Protein AF-A0A1Q8BKJ7-F1 (afdb_monomer_lite)

Foldseek 3Di:
DDWDAFPVGQTKDKDWDWAKDWAWDQDPNDIDTPDMDIATEIETAPVSDDPVVVVVVQVLCVVVRYHYQHFDADPVDDDSPRVVRVVRRVVSSVLVNLVNNLCSLLVVAQDQEEDEADCVSSPPSYDQQRHNYKYKAQDDPDDDDDPVQVVCQLPDDALDKGPWDWDDDDHFIKTKIKHALDPPPPDDSNWLIMMMIGGPNNCCNVVVVDCVVVSVVSVVQSVQQQPPPVPPNSSRDGVSVVVRVVVSVVVDDDPVVSVVVVCVSVVD

Structure (mmCIF, N/CA/C/O backbone):
data_AF-A0A1Q8BKJ7-F1
#
_entry.id   AF-A0A1Q8BKJ7-F1
#
loop_
_atom_site.group_PDB
_atom_site.id
_atom_site.type_symbol
_atom_site.label_atom_id
_atom_site.label_alt_id
_atom_site.label_comp_id
_atom_site.label_asym_id
_atom_site.label_entity_id
_atom_site.label_seq_id
_atom_site.pdbx_PDB_ins_code
_atom_site.Cartn_x
_atom_site.Cartn_y
_atom_site.Cartn_z
_atom_site.occupancy
_atom_site.B_iso_or_equiv
_atom_site.auth_seq_id
_atom_site.auth_comp_id
_atom_site.auth_asym_id
_atom_site.auth_atom_id
_atom_site.pdbx_PDB_model_num
ATOM 1 N N . MET A 1 1 ? 20.715 -4.558 -9.143 1.00 69.19 1 MET A N 1
ATOM 2 C CA . MET A 1 1 ? 20.641 -3.381 -10.038 1.00 69.19 1 MET A CA 1
ATOM 3 C C . MET A 1 1 ? 21.737 -3.555 -11.063 1.00 69.19 1 MET A C 1
ATOM 5 O O . MET A 1 1 ? 22.851 -3.824 -10.639 1.00 69.19 1 MET A O 1
ATOM 9 N N . ALA A 1 2 ? 21.413 -3.430 -12.344 1.00 81.94 2 ALA A N 1
ATOM 10 C CA . ALA A 1 2 ? 22.376 -3.403 -13.443 1.00 81.94 2 ALA A CA 1
ATOM 11 C C . ALA A 1 2 ? 22.338 -2.015 -14.108 1.00 81.94 2 ALA A C 1
ATOM 13 O O . ALA A 1 2 ? 21.538 -1.160 -13.707 1.00 81.94 2 ALA A O 1
ATOM 14 N N . TRP A 1 3 ? 23.185 -1.774 -15.104 1.00 83.38 3 TRP A N 1
ATOM 15 C CA . TRP A 1 3 ? 23.096 -0.591 -15.956 1.00 83.38 3 TRP A CA 1
ATOM 16 C C . TRP A 1 3 ? 23.430 -0.944 -17.405 1.00 83.38 3 TRP A C 1
ATOM 18 O O . TRP A 1 3 ? 24.200 -1.864 -17.661 1.00 83.38 3 TRP A O 1
ATOM 28 N N . LEU A 1 4 ? 22.833 -0.200 -18.330 1.00 85.00 4 LEU A N 1
ATOM 29 C CA . LEU A 1 4 ? 23.170 -0.185 -19.752 1.00 85.00 4 LEU A CA 1
ATOM 30 C C . LEU A 1 4 ? 23.893 1.122 -20.076 1.00 85.00 4 LEU A C 1
ATOM 32 O O . LEU A 1 4 ? 23.827 2.066 -19.290 1.00 85.00 4 LEU A O 1
ATOM 36 N N . GLN A 1 5 ? 24.579 1.191 -21.211 1.00 85.62 5 GLN A N 1
ATOM 37 C CA . GLN A 1 5 ? 25.182 2.431 -21.698 1.00 85.62 5 GLN A CA 1
ATOM 38 C C . GLN A 1 5 ? 24.460 2.901 -22.957 1.00 85.62 5 GLN A C 1
ATOM 40 O O . GLN A 1 5 ? 24.120 2.086 -23.812 1.00 85.62 5 GLN A O 1
ATOM 45 N N . THR A 1 6 ? 24.218 4.206 -23.058 1.00 84.00 6 THR A N 1
ATOM 46 C CA . THR A 1 6 ? 23.789 4.823 -24.319 1.00 84.00 6 THR A CA 1
ATOM 47 C C . THR A 1 6 ? 24.959 4.897 -25.302 1.00 84.00 6 THR A C 1
ATOM 49 O O . THR A 1 6 ? 26.115 4.699 -24.918 1.00 84.00 6 THR A O 1
ATOM 52 N N . VAL A 1 7 ? 24.682 5.237 -26.565 1.00 82.69 7 VAL A N 1
ATOM 53 C CA . VAL A 1 7 ? 25.715 5.441 -27.601 1.00 82.69 7 VAL A CA 1
ATOM 54 C C . VAL A 1 7 ? 26.708 6.541 -27.200 1.00 82.69 7 VAL A C 1
ATOM 56 O O . VAL A 1 7 ? 27.896 6.459 -27.497 1.00 82.69 7 VAL A O 1
ATOM 59 N N . GLU A 1 8 ? 26.241 7.549 -26.467 1.00 83.81 8 GLU A N 1
ATOM 60 C CA . GLU A 1 8 ? 27.041 8.655 -25.934 1.00 83.81 8 GLU A CA 1
ATOM 61 C C . GLU A 1 8 ? 27.796 8.293 -24.640 1.00 83.81 8 GLU A C 1
ATOM 63 O O . GLU A 1 8 ? 28.524 9.124 -24.097 1.00 83.81 8 GLU A O 1
ATOM 68 N N . GLY A 1 9 ? 27.638 7.064 -24.138 1.00 85.12 9 GLY A N 1
ATOM 69 C CA . GLY A 1 9 ? 28.345 6.545 -22.967 1.00 85.12 9 GLY A CA 1
ATOM 70 C C . GLY A 1 9 ? 27.677 6.837 -21.621 1.00 85.12 9 GLY A C 1
ATOM 71 O O . GLY A 1 9 ? 28.287 6.597 -20.576 1.00 85.12 9 GLY A O 1
ATOM 72 N N . PHE A 1 10 ? 26.434 7.330 -21.599 1.00 85.81 10 PHE A N 1
ATOM 73 C CA . PHE A 1 10 ? 25.738 7.594 -20.339 1.00 85.81 10 PHE A CA 1
ATOM 74 C C . PHE A 1 10 ? 25.168 6.308 -19.724 1.00 85.81 10 PHE A C 1
ATOM 76 O O . PHE A 1 10 ? 24.566 5.502 -20.436 1.00 85.81 10 PHE A O 1
ATOM 83 N N . PRO A 1 11 ? 25.304 6.099 -18.401 1.00 88.44 11 PRO A N 1
ATOM 84 C CA . PRO A 1 11 ? 24.759 4.920 -17.744 1.00 88.44 11 PRO A CA 1
ATOM 85 C C . PRO A 1 11 ? 23.249 5.059 -17.508 1.00 88.44 11 PRO A C 1
ATOM 87 O O . PRO A 1 11 ? 22.792 6.005 -16.866 1.00 88.44 11 PRO A O 1
ATOM 90 N N . ILE A 1 12 ? 22.478 4.065 -17.942 1.00 88.56 12 ILE A N 1
ATOM 91 C CA . ILE A 1 12 ? 21.037 3.955 -17.709 1.00 88.56 12 ILE A CA 1
ATOM 92 C C . ILE A 1 12 ? 20.772 2.843 -16.689 1.00 88.56 12 ILE A C 1
ATOM 94 O O . ILE A 1 12 ? 21.124 1.689 -16.941 1.00 88.56 12 ILE A O 1
ATOM 98 N N . PRO A 1 13 ? 20.152 3.139 -15.532 1.00 90.19 13 PRO A N 1
ATOM 99 C CA . PRO A 1 13 ? 19.876 2.125 -14.527 1.00 90.19 13 PRO A CA 1
ATOM 100 C C . PRO A 1 13 ? 18.826 1.128 -15.018 1.00 90.19 13 PRO A C 1
ATOM 102 O O . PRO A 1 13 ? 17.748 1.506 -15.480 1.00 90.19 13 PRO A O 1
ATOM 105 N N . VAL A 1 14 ? 19.119 -0.155 -14.815 1.00 90.56 14 VAL A N 1
ATOM 106 C CA . VAL A 1 14 ? 18.198 -1.262 -15.057 1.00 90.56 14 VAL A CA 1
ATOM 107 C C . VAL A 1 14 ? 17.845 -1.919 -13.731 1.00 90.56 14 VAL A C 1
ATOM 109 O O . VAL A 1 14 ? 18.692 -2.468 -13.008 1.00 90.56 14 VAL A O 1
ATOM 112 N N . ARG A 1 15 ? 16.559 -1.854 -13.389 1.00 91.31 15 ARG A N 1
ATOM 113 C CA . ARG A 1 15 ? 16.023 -2.440 -12.167 1.00 91.31 15 ARG A CA 1
ATOM 114 C C . ARG A 1 15 ? 15.328 -3.756 -12.470 1.00 91.31 15 ARG A C 1
ATOM 116 O O . ARG A 1 15 ? 14.272 -3.777 -13.085 1.00 91.31 15 ARG A O 1
ATOM 123 N N . LEU A 1 16 ? 15.883 -4.832 -11.931 1.00 91.06 16 LEU A N 1
ATOM 124 C CA . LEU A 1 16 ? 15.205 -6.117 -11.836 1.00 91.06 16 LEU A CA 1
ATOM 125 C C . LEU A 1 16 ? 14.369 -6.167 -10.569 1.00 91.06 16 LEU A C 1
ATOM 127 O O . LEU A 1 16 ? 14.830 -5.766 -9.496 1.00 91.06 16 LEU A O 1
ATOM 131 N N . SER A 1 17 ? 13.128 -6.618 -10.679 1.00 90.62 17 SER A N 1
ATOM 132 C CA . SER A 1 17 ? 12.247 -6.784 -9.528 1.00 90.62 17 SER A CA 1
ATOM 133 C C . SER A 1 17 ? 11.264 -7.920 -9.761 1.00 90.62 17 SER A C 1
ATOM 135 O O . SER A 1 17 ? 10.765 -8.103 -10.867 1.00 90.62 17 SER A O 1
ATOM 137 N N . GLU A 1 18 ? 10.950 -8.648 -8.698 1.00 92.69 18 GLU A N 1
ATOM 138 C CA . GLU A 1 18 ? 9.696 -9.382 -8.604 1.00 92.69 18 GLU A CA 1
ATOM 139 C C . GLU A 1 18 ? 8.720 -8.533 -7.807 1.00 92.69 18 GLU A C 1
ATOM 141 O O . GLU A 1 18 ? 9.000 -8.116 -6.684 1.00 92.69 18 GLU A O 1
ATOM 146 N N . ILE A 1 19 ? 7.594 -8.225 -8.432 1.00 94.25 19 ILE A N 1
ATOM 147 C CA . ILE A 1 19 ? 6.501 -7.476 -7.823 1.00 94.25 19 ILE A CA 1
ATOM 148 C C . ILE A 1 19 ? 5.302 -8.401 -7.716 1.00 94.25 19 ILE A C 1
ATOM 150 O O . ILE A 1 19 ? 5.086 -9.252 -8.576 1.00 94.25 19 ILE A O 1
ATOM 154 N N . GLY A 1 20 ? 4.507 -8.250 -6.667 1.00 94.88 20 GLY A N 1
ATOM 155 C CA . GLY A 1 20 ? 3.364 -9.122 -6.478 1.00 94.88 20 GLY A CA 1
ATOM 156 C C . GLY A 1 20 ? 2.308 -8.524 -5.578 1.00 94.88 20 GLY A C 1
ATOM 157 O O . GLY A 1 20 ? 2.544 -7.555 -4.864 1.00 94.88 20 GLY A O 1
ATOM 158 N N . ALA A 1 21 ? 1.134 -9.134 -5.640 1.00 96.62 21 ALA A N 1
ATOM 159 C CA . ALA A 1 21 ? 0.023 -8.856 -4.751 1.00 96.62 21 ALA A CA 1
ATOM 160 C C . ALA A 1 21 ? -0.627 -10.178 -4.352 1.00 96.62 21 ALA A C 1
ATOM 162 O O . ALA A 1 21 ? -0.667 -11.131 -5.133 1.00 96.62 21 ALA A O 1
ATOM 163 N N . VAL A 1 22 ? -1.151 -10.233 -3.133 1.00 96.69 22 VAL A N 1
ATOM 164 C CA . VAL A 1 22 ? -1.843 -11.404 -2.600 1.00 96.69 22 VAL A CA 1
ATOM 165 C C . VAL A 1 22 ? -3.135 -10.959 -1.931 1.00 96.69 22 VAL A C 1
ATOM 167 O O . VAL A 1 22 ? -3.164 -9.970 -1.204 1.00 96.69 22 VAL A O 1
ATOM 170 N N . LEU A 1 23 ? -4.207 -11.699 -2.194 1.00 95.94 23 LEU A N 1
ATOM 171 C CA . LEU A 1 23 ? -5.467 -11.603 -1.478 1.00 95.94 23 LEU A CA 1
ATOM 172 C C . LEU A 1 23 ? -5.579 -12.808 -0.552 1.00 95.94 23 LEU A C 1
ATOM 174 O O . LEU A 1 23 ? -5.504 -13.967 -0.981 1.00 95.94 23 LEU A O 1
ATOM 178 N N . MET A 1 24 ? -5.767 -12.517 0.728 1.00 94.88 24 MET A N 1
ATOM 179 C CA . MET A 1 24 ? -5.956 -13.521 1.758 1.00 94.88 24 MET A CA 1
ATOM 180 C C . MET A 1 24 ? -7.285 -13.308 2.457 1.00 94.88 24 MET A C 1
ATOM 182 O O . MET A 1 24 ? -7.644 -12.181 2.786 1.00 94.88 24 MET A O 1
ATOM 186 N N . CYS A 1 25 ? -7.975 -14.406 2.731 1.00 93.38 25 CYS A N 1
ATOM 187 C CA . CYS A 1 25 ? -9.230 -14.410 3.457 1.00 93.38 25 CYS A CA 1
ATOM 188 C C . CYS A 1 25 ? -9.049 -15.108 4.801 1.00 93.38 25 CYS A C 1
AT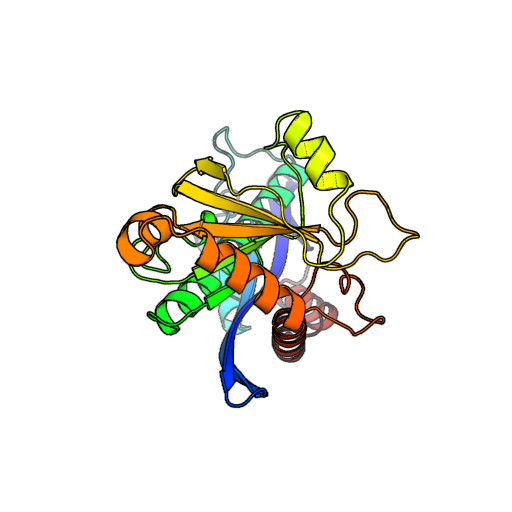OM 190 O O . CYS A 1 25 ? -8.332 -16.106 4.917 1.00 93.38 25 CYS A O 1
ATOM 192 N N . ASN A 1 26 ? -9.685 -14.563 5.836 1.00 88.62 26 ASN A N 1
ATOM 193 C CA . ASN A 1 26 ? -9.742 -15.198 7.141 1.00 88.62 26 ASN A CA 1
ATOM 194 C C . ASN A 1 26 ? -11.049 -15.983 7.273 1.00 88.62 26 ASN A C 1
ATOM 196 O O . ASN A 1 26 ? -12.096 -15.417 7.581 1.00 88.62 26 ASN A O 1
ATOM 200 N N . THR A 1 27 ? -10.980 -17.299 7.086 1.00 85.06 27 THR A N 1
ATOM 201 C CA . THR A 1 27 ? -12.114 -18.205 7.280 1.00 85.06 27 THR A CA 1
ATOM 202 C C . THR A 1 27 ? -11.877 -19.027 8.541 1.00 85.06 27 THR A C 1
ATOM 204 O O . THR A 1 27 ? -10.899 -19.767 8.633 1.00 85.06 27 THR A O 1
ATOM 207 N N . ASN A 1 28 ? -12.764 -18.925 9.536 1.00 81.94 28 ASN A N 1
ATOM 208 C CA . ASN A 1 28 ? -12.674 -19.692 10.789 1.00 81.94 28 ASN A CA 1
ATOM 209 C C . ASN A 1 28 ? -11.319 -19.550 11.514 1.00 81.94 28 ASN A C 1
ATOM 211 O O . ASN A 1 28 ? -10.748 -20.537 11.980 1.00 81.94 28 ASN A O 1
ATOM 215 N N . ARG A 1 29 ? -10.790 -18.318 11.599 1.00 77.38 29 ARG A N 1
ATOM 216 C CA . ARG A 1 29 ? -9.472 -18.001 12.190 1.00 77.38 29 ARG A CA 1
ATOM 217 C C . ARG A 1 29 ? -8.287 -18.641 11.458 1.00 77.38 29 ARG A C 1
ATOM 219 O O . ARG A 1 29 ? -7.192 -18.719 12.013 1.00 77.38 29 ARG A O 1
ATOM 226 N N . ARG A 1 30 ? -8.489 -19.104 10.224 1.00 84.88 30 ARG A N 1
ATOM 227 C CA . ARG A 1 30 ? -7.431 -19.592 9.343 1.00 84.88 30 ARG A CA 1
ATOM 228 C C . ARG A 1 30 ? -7.318 -18.666 8.151 1.00 84.88 30 ARG A C 1
ATOM 230 O O . ARG A 1 30 ? -8.273 -18.455 7.411 1.00 84.88 30 ARG A O 1
ATOM 237 N N . LEU A 1 31 ? -6.114 -18.149 7.968 1.00 90.38 31 LEU A N 1
ATOM 238 C CA . LEU A 1 31 ? -5.768 -17.358 6.807 1.00 90.38 31 LEU A CA 1
ATOM 239 C C . LEU A 1 31 ? -5.512 -18.273 5.612 1.00 90.38 31 LEU A C 1
ATOM 241 O O . LEU A 1 31 ? -4.619 -19.121 5.652 1.00 90.38 31 LEU A O 1
ATOM 245 N N . GLN A 1 32 ? -6.291 -18.086 4.555 1.00 91.94 32 GLN A N 1
ATOM 246 C CA . GLN A 1 32 ? -6.166 -18.821 3.305 1.00 91.94 32 GLN A CA 1
ATOM 247 C C . GLN A 1 32 ? -5.866 -17.849 2.169 1.00 91.94 32 GLN A C 1
ATOM 249 O O . GLN A 1 32 ? -6.434 -16.760 2.096 1.00 91.94 32 GLN A O 1
ATOM 254 N N . ARG A 1 33 ? -4.949 -18.239 1.282 1.00 93.44 33 ARG A N 1
ATOM 255 C CA . ARG A 1 33 ? -4.671 -17.498 0.052 1.00 93.44 33 ARG A CA 1
ATOM 256 C C . ARG A 1 33 ? -5.785 -17.783 -0.945 1.00 93.44 33 ARG A C 1
ATOM 258 O O . ARG A 1 33 ? -5.872 -18.905 -1.435 1.00 93.44 33 ARG A O 1
ATOM 265 N N . GLU A 1 34 ? -6.573 -16.771 -1.278 1.00 94.12 34 GLU A N 1
ATOM 266 C CA . GLU A 1 34 ? -7.592 -16.880 -2.327 1.00 94.12 34 GLU A CA 1
ATOM 267 C C . GLU A 1 34 ? -7.004 -16.582 -3.701 1.00 94.12 34 GLU A C 1
ATOM 269 O O . GLU A 1 34 ? -7.301 -17.256 -4.684 1.00 94.12 34 GLU A O 1
ATOM 274 N N . TRP A 1 35 ? -6.126 -15.583 -3.770 1.00 95.50 35 TRP A N 1
ATOM 275 C CA . TRP A 1 35 ? -5.534 -15.152 -5.024 1.00 95.50 35 TRP A CA 1
ATOM 276 C C . TRP A 1 35 ? -4.145 -14.569 -4.798 1.00 95.50 35 TRP A C 1
ATOM 278 O O . TRP A 1 35 ? -3.849 -14.018 -3.742 1.00 95.50 35 TRP A O 1
ATOM 288 N N . HIS A 1 36 ? -3.281 -14.698 -5.794 1.00 95.81 36 HIS A N 1
ATOM 289 C CA . HIS A 1 36 ? -2.006 -13.997 -5.835 1.00 95.81 36 HIS A CA 1
ATOM 290 C C . HIS A 1 36 ? -1.559 -13.821 -7.279 1.00 95.81 36 HIS A C 1
ATOM 292 O O . HIS A 1 36 ? -1.972 -14.572 -8.165 1.00 95.81 36 HIS A O 1
ATOM 298 N N . ILE A 1 37 ? -0.679 -12.853 -7.481 1.00 95.38 37 ILE A N 1
ATOM 299 C CA . ILE A 1 37 ? 0.064 -12.657 -8.715 1.00 95.38 37 ILE A CA 1
ATOM 300 C C . ILE A 1 37 ? 1.488 -12.244 -8.360 1.00 95.38 37 ILE A C 1
ATOM 302 O O . ILE A 1 37 ? 1.695 -11.460 -7.433 1.00 95.38 37 ILE A O 1
ATOM 306 N N . VAL A 1 38 ? 2.454 -12.776 -9.101 1.00 94.81 38 VAL A N 1
ATOM 307 C CA . VAL A 1 38 ? 3.849 -12.341 -9.068 1.00 94.81 38 VAL A CA 1
ATOM 308 C C . VAL A 1 38 ? 4.292 -12.140 -10.505 1.00 94.81 38 VAL A C 1
ATOM 310 O O . VAL A 1 38 ? 4.091 -13.011 -11.350 1.00 94.81 38 VAL A O 1
ATOM 313 N N . GLU A 1 39 ? 4.880 -10.987 -10.781 1.00 94.06 39 GLU A N 1
ATOM 314 C CA . GLU A 1 39 ? 5.435 -10.641 -12.078 1.00 94.06 39 GLU A CA 1
ATOM 315 C C . GLU A 1 39 ? 6.921 -10.320 -11.930 1.00 94.06 39 GLU A C 1
ATOM 317 O O . GLU A 1 39 ? 7.333 -9.590 -11.024 1.00 94.06 39 GLU A O 1
ATOM 322 N N . ARG A 1 40 ? 7.724 -10.849 -12.854 1.00 92.94 40 ARG A N 1
ATOM 323 C CA . ARG A 1 40 ? 9.136 -10.500 -13.000 1.00 92.94 40 ARG A CA 1
ATOM 324 C C . ARG A 1 40 ? 9.233 -9.348 -13.974 1.00 92.94 40 ARG A C 1
ATOM 326 O O . ARG A 1 40 ? 8.798 -9.461 -15.119 1.00 92.94 40 ARG A O 1
ATOM 333 N N . VAL A 1 41 ? 9.787 -8.238 -13.519 1.00 93.81 41 VAL A N 1
ATOM 334 C CA . VAL A 1 41 ? 9.829 -7.007 -14.295 1.00 93.81 41 VAL A CA 1
ATOM 335 C C . VAL A 1 41 ? 11.242 -6.462 -14.389 1.00 93.81 41 VAL A C 1
ATOM 337 O O . VAL A 1 41 ? 12.018 -6.508 -13.429 1.00 93.81 41 VAL A O 1
ATOM 340 N N . VAL A 1 42 ? 11.555 -5.934 -15.566 1.00 94.00 42 VAL A N 1
ATOM 341 C CA . VAL A 1 42 ? 12.760 -5.150 -15.823 1.00 94.00 42 VAL A CA 1
ATOM 342 C C . VAL A 1 42 ? 12.317 -3.721 -16.078 1.00 94.00 42 VAL A C 1
ATOM 344 O O . VAL A 1 42 ? 11.612 -3.458 -17.045 1.00 94.00 42 VAL A O 1
ATOM 347 N N . THR A 1 43 ? 12.701 -2.800 -15.203 1.00 95.00 43 THR A N 1
ATOM 348 C CA . THR A 1 43 ? 12.322 -1.389 -15.295 1.00 95.00 43 THR A CA 1
ATOM 349 C C . THR A 1 43 ? 13.521 -0.547 -15.697 1.00 95.00 43 THR A C 1
ATOM 351 O O . THR A 1 43 ? 14.552 -0.582 -15.022 1.00 95.00 43 THR A O 1
ATOM 354 N N . MET A 1 44 ? 13.378 0.242 -16.761 1.00 92.50 44 MET A N 1
ATOM 355 C CA . MET A 1 44 ? 14.417 1.157 -17.241 1.00 92.50 44 MET A CA 1
ATOM 356 C C . MET A 1 44 ? 13.822 2.343 -18.004 1.00 92.50 44 MET A C 1
ATOM 358 O O . MET A 1 44 ? 12.670 2.304 -18.443 1.00 92.50 44 MET A O 1
ATOM 362 N N . VAL A 1 45 ? 14.616 3.399 -18.164 1.00 89.94 45 VAL A N 1
ATOM 363 C CA . VAL A 1 45 ? 14.305 4.502 -19.080 1.00 89.94 45 VAL A CA 1
ATOM 364 C C . VAL A 1 45 ? 14.688 4.054 -20.491 1.00 89.94 45 VAL A C 1
ATOM 366 O O . VAL A 1 45 ? 15.841 3.711 -20.726 1.00 89.94 45 VAL A O 1
ATOM 369 N N . VAL A 1 46 ? 13.720 4.013 -21.408 1.00 90.19 46 VAL A N 1
ATOM 370 C CA . VAL A 1 46 ? 13.913 3.460 -22.766 1.00 90.19 46 VAL A CA 1
ATOM 371 C C . VAL A 1 46 ? 14.140 4.526 -23.839 1.00 90.19 46 VAL A C 1
ATOM 373 O O . VAL A 1 46 ? 14.596 4.202 -24.923 1.00 90.19 46 VAL A O 1
ATOM 376 N N . GLU A 1 47 ? 13.845 5.794 -23.542 1.00 88.12 47 GLU A N 1
ATOM 377 C CA . GLU A 1 47 ? 13.921 6.908 -24.503 1.00 88.12 47 GLU A CA 1
ATOM 378 C C . GLU A 1 47 ? 15.304 7.109 -25.159 1.00 88.12 47 GLU A C 1
ATOM 380 O O . GLU A 1 47 ? 15.326 7.465 -26.333 1.00 88.12 47 GLU A O 1
ATOM 385 N N . PRO A 1 48 ? 16.444 6.861 -24.480 1.00 87.38 48 PRO A N 1
ATOM 386 C CA . PRO A 1 48 ? 17.761 6.959 -25.114 1.00 87.38 48 PRO A CA 1
ATOM 387 C C . PRO A 1 48 ? 18.085 5.863 -26.141 1.00 87.38 48 PRO A C 1
ATOM 389 O O . PRO A 1 48 ? 19.146 5.927 -26.754 1.00 87.38 48 PRO A O 1
ATOM 392 N N . PHE A 1 49 ? 17.235 4.844 -26.298 1.00 88.31 49 PHE A N 1
ATOM 393 C CA . PHE A 1 49 ? 17.497 3.694 -27.164 1.00 88.31 49 PHE A CA 1
ATOM 394 C C . PHE A 1 49 ? 16.577 3.705 -28.397 1.00 88.31 49 PHE A C 1
ATOM 396 O O . PHE A 1 49 ? 15.411 4.103 -28.285 1.00 88.31 49 PHE A O 1
ATOM 403 N N . PRO A 1 50 ? 17.058 3.249 -29.569 1.00 90.88 50 PRO A N 1
ATOM 404 C CA . PRO A 1 50 ? 16.221 3.039 -30.747 1.00 90.88 50 PRO A CA 1
ATOM 405 C C . PRO A 1 50 ? 15.030 2.117 -30.458 1.00 90.88 50 PRO A C 1
ATOM 407 O O . PRO A 1 50 ? 15.131 1.154 -29.697 1.00 90.88 50 PRO A O 1
ATOM 410 N N . TRP A 1 51 ? 13.878 2.406 -31.069 1.00 90.62 51 TRP A N 1
ATOM 411 C CA . TRP A 1 51 ? 12.641 1.665 -30.798 1.00 90.62 51 TRP A CA 1
ATOM 412 C C . TRP A 1 51 ? 12.749 0.170 -31.134 1.00 90.62 51 TRP A C 1
ATOM 414 O O . TRP A 1 51 ? 12.261 -0.666 -30.379 1.00 90.62 51 TRP A O 1
ATOM 424 N N . ASP A 1 52 ? 13.406 -0.166 -32.239 1.00 93.19 52 ASP A N 1
ATOM 425 C CA . ASP A 1 52 ? 13.648 -1.534 -32.695 1.00 93.19 52 ASP A CA 1
ATOM 426 C C . ASP A 1 52 ? 14.536 -2.331 -31.727 1.00 93.19 52 ASP A C 1
ATOM 428 O O . ASP A 1 52 ? 14.281 -3.515 -31.482 1.00 93.19 52 ASP A O 1
ATOM 432 N N . GLU A 1 53 ? 15.522 -1.679 -31.104 1.00 90.94 53 GLU A N 1
ATOM 433 C CA . GLU A 1 53 ? 16.324 -2.280 -30.034 1.00 90.94 53 GLU A CA 1
ATOM 434 C C . GLU A 1 53 ? 15.485 -2.520 -28.775 1.00 90.94 53 GLU A C 1
ATOM 436 O O . GLU A 1 53 ? 15.545 -3.600 -28.185 1.00 90.94 53 GLU A O 1
ATOM 441 N N . VAL A 1 54 ? 14.655 -1.547 -28.382 1.00 91.81 54 VAL A N 1
ATOM 442 C CA . VAL A 1 54 ? 13.760 -1.669 -27.219 1.00 91.81 54 VAL A CA 1
ATOM 443 C C . VAL A 1 54 ? 12.744 -2.794 -27.420 1.00 91.81 54 VAL A C 1
ATOM 445 O O . VAL A 1 54 ? 12.495 -3.568 -26.493 1.00 91.81 54 VAL A O 1
ATOM 448 N N . GLU A 1 55 ? 12.167 -2.913 -28.615 1.00 93.25 55 GLU A N 1
ATOM 449 C CA . GLU A 1 55 ? 11.216 -3.969 -28.962 1.00 93.25 55 GLU A CA 1
ATOM 450 C C . GLU A 1 55 ? 11.885 -5.349 -28.956 1.00 93.25 55 GLU A C 1
ATOM 452 O O . GLU A 1 55 ? 11.381 -6.280 -28.322 1.00 93.25 55 GLU A O 1
ATOM 457 N N . SER A 1 56 ? 13.063 -5.463 -29.574 1.00 90.88 56 SER A N 1
ATOM 458 C CA . SER A 1 56 ? 13.858 -6.696 -29.571 1.00 90.88 56 SER A CA 1
ATOM 459 C C . SER A 1 56 ? 14.241 -7.114 -28.149 1.00 90.88 56 SER A C 1
ATOM 461 O O . SER A 1 56 ? 14.121 -8.285 -27.782 1.00 90.88 56 SER A O 1
ATOM 463 N N . PHE A 1 57 ? 14.634 -6.150 -27.313 1.00 90.50 57 PHE A N 1
ATOM 464 C CA . PHE A 1 57 ? 14.949 -6.384 -25.909 1.00 90.50 57 PHE A CA 1
ATOM 465 C C . PHE A 1 57 ? 13.718 -6.827 -25.110 1.00 90.50 57 PHE A C 1
ATOM 467 O O . PHE A 1 57 ? 13.792 -7.784 -24.340 1.00 90.50 57 PHE A O 1
ATOM 474 N N . ALA A 1 58 ? 12.563 -6.189 -25.318 1.00 93.31 58 ALA A N 1
ATOM 475 C CA . ALA A 1 58 ? 11.313 -6.583 -24.676 1.00 93.31 58 ALA A CA 1
ATOM 476 C C . ALA A 1 58 ? 10.896 -8.014 -25.057 1.00 93.31 58 ALA A C 1
ATOM 478 O O . ALA A 1 58 ? 10.481 -8.777 -24.182 1.00 93.31 58 ALA A O 1
ATOM 479 N N . ALA A 1 59 ? 11.047 -8.395 -26.329 1.00 92.50 59 ALA A N 1
ATOM 480 C CA . ALA A 1 59 ? 10.757 -9.744 -26.808 1.00 92.50 59 ALA A CA 1
ATOM 481 C C . ALA A 1 59 ? 11.709 -10.790 -26.199 1.00 92.50 59 ALA A C 1
ATOM 483 O O . ALA A 1 59 ? 11.254 -11.841 -25.740 1.00 92.50 59 ALA A O 1
ATOM 484 N N . ALA A 1 60 ? 13.009 -10.484 -26.122 1.00 90.31 60 ALA A N 1
ATOM 485 C CA . ALA A 1 60 ? 14.000 -11.348 -25.478 1.00 90.31 60 ALA A CA 1
ATOM 486 C C . ALA A 1 60 ? 13.700 -11.544 -23.982 1.00 90.31 60 ALA A C 1
ATOM 488 O O . ALA A 1 60 ? 13.714 -12.668 -23.482 1.00 90.31 60 ALA A O 1
ATOM 489 N N . LEU A 1 61 ? 13.346 -10.467 -23.273 1.00 91.50 61 LEU A N 1
ATOM 490 C CA . LEU A 1 61 ? 12.907 -10.536 -21.879 1.00 91.50 61 LEU A CA 1
ATOM 491 C C . LEU A 1 61 ? 11.659 -11.409 -21.712 1.00 91.50 61 LEU A C 1
ATOM 493 O O . LEU A 1 61 ? 11.601 -12.229 -20.794 1.00 91.50 61 LEU A O 1
ATOM 497 N N . GLN A 1 62 ? 10.676 -11.255 -22.601 1.00 91.75 62 GLN A N 1
ATOM 498 C CA . GLN A 1 62 ? 9.427 -12.009 -22.542 1.00 91.75 62 GLN A CA 1
ATOM 499 C C . GLN A 1 62 ? 9.644 -13.513 -22.732 1.00 91.75 62 GLN A C 1
ATOM 501 O O . GLN A 1 62 ? 8.997 -14.299 -22.036 1.00 91.75 62 GLN A O 1
ATOM 506 N N . ALA A 1 63 ? 10.568 -13.914 -23.611 1.00 88.12 63 ALA A N 1
ATOM 507 C CA . ALA A 1 63 ? 10.940 -15.316 -23.800 1.00 88.12 63 ALA A CA 1
ATOM 508 C C . ALA A 1 63 ? 11.475 -15.965 -22.507 1.00 88.12 63 ALA A C 1
ATOM 510 O O . ALA A 1 63 ? 11.198 -17.134 -22.248 1.00 88.12 63 ALA A O 1
ATOM 511 N N . GLU A 1 64 ? 12.140 -15.186 -21.648 1.00 86.06 64 GLU A N 1
ATOM 512 C CA . GLU A 1 64 ? 12.645 -15.623 -20.336 1.00 86.06 64 GLU A CA 1
ATOM 513 C C . GLU A 1 64 ? 11.677 -15.348 -19.168 1.00 86.06 64 GLU A C 1
ATOM 515 O O . GLU A 1 64 ? 12.024 -15.495 -17.990 1.00 86.06 64 GLU A O 1
ATOM 520 N N . GLY A 1 65 ? 10.439 -14.944 -19.464 1.00 88.94 65 GLY A N 1
ATOM 521 C CA . GLY A 1 65 ? 9.407 -14.703 -18.456 1.00 88.94 65 GLY A CA 1
ATOM 522 C C . GLY A 1 65 ? 9.554 -13.386 -17.690 1.00 88.94 65 GLY A C 1
ATOM 523 O O . GLY A 1 65 ? 8.996 -13.259 -16.597 1.00 88.94 65 GLY A O 1
ATOM 524 N N . PHE A 1 66 ? 10.279 -12.412 -18.246 1.00 91.69 66 PHE A N 1
ATOM 525 C CA . PHE A 1 66 ? 10.336 -11.034 -17.763 1.00 91.69 66 PHE A CA 1
ATOM 526 C C . PHE A 1 66 ? 9.447 -10.114 -18.599 1.00 91.69 66 PHE A C 1
ATOM 528 O O . PHE A 1 66 ? 9.304 -10.275 -19.806 1.00 91.69 66 PHE A O 1
ATOM 535 N N . ARG A 1 67 ? 8.893 -9.080 -17.967 1.00 94.81 67 ARG A N 1
ATOM 536 C CA . ARG A 1 67 ? 8.172 -8.007 -18.655 1.00 94.81 67 ARG A CA 1
ATOM 537 C C . ARG A 1 67 ? 8.945 -6.697 -18.560 1.00 94.81 67 ARG A C 1
ATOM 539 O O . ARG A 1 67 ? 9.302 -6.266 -17.463 1.00 94.81 67 ARG A O 1
ATOM 546 N N . LEU A 1 68 ? 9.167 -6.042 -19.697 1.00 94.75 68 LEU A N 1
ATOM 547 C CA . LEU A 1 68 ? 9.749 -4.702 -19.724 1.00 94.75 68 LEU A CA 1
ATOM 548 C C . LEU A 1 68 ? 8.735 -3.676 -19.192 1.00 94.75 68 LEU A C 1
ATOM 550 O O . LEU A 1 68 ? 7.592 -3.603 -19.647 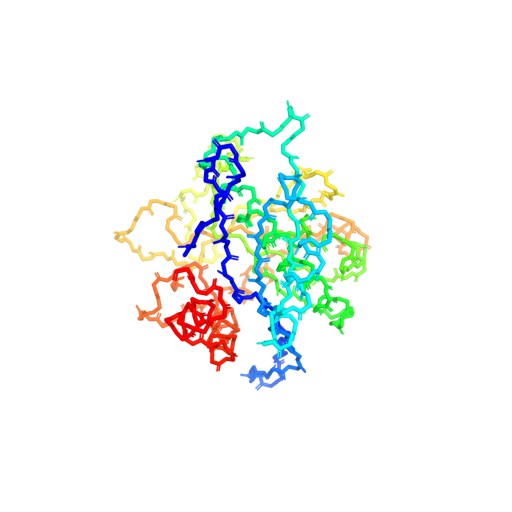1.00 94.75 68 LEU A O 1
ATOM 554 N N . LEU A 1 69 ? 9.166 -2.873 -18.224 1.00 95.25 69 LEU A N 1
ATOM 555 C CA . LEU A 1 69 ? 8.450 -1.723 -17.686 1.00 95.25 69 LEU A CA 1
ATOM 556 C C . LEU A 1 69 ? 9.173 -0.438 -18.099 1.00 95.25 69 LEU A C 1
ATOM 558 O O . LEU A 1 69 ? 10.102 -0.009 -17.409 1.00 95.25 69 LEU A O 1
ATOM 562 N N . PRO A 1 70 ? 8.755 0.214 -19.195 1.00 92.12 70 PRO A N 1
ATOM 563 C CA . PRO A 1 70 ? 9.336 1.490 -19.568 1.00 92.12 70 PRO A CA 1
ATOM 564 C C . PRO A 1 70 ? 8.988 2.556 -18.520 1.00 92.12 70 PRO A C 1
ATOM 566 O O . PRO A 1 70 ? 7.840 2.687 -18.073 1.00 92.12 70 PRO A O 1
ATOM 569 N N . CYS A 1 71 ? 10.004 3.311 -18.115 1.00 86.31 71 CYS A N 1
ATOM 570 C CA . CYS A 1 71 ? 9.877 4.498 -17.284 1.00 86.31 71 CYS A CA 1
ATOM 571 C C . CYS A 1 71 ? 9.806 5.737 -18.187 1.00 86.31 71 CYS A C 1
ATOM 573 O O . CYS A 1 71 ? 10.621 5.886 -19.098 1.00 86.31 71 CYS A O 1
ATOM 575 N N . GLN A 1 72 ? 8.829 6.614 -17.945 1.00 69.50 72 GLN A N 1
ATOM 576 C CA . GLN A 1 72 ? 8.778 7.920 -18.603 1.00 69.50 72 GLN A CA 1
ATOM 577 C C . GLN A 1 72 ? 9.856 8.834 -18.010 1.00 69.50 72 GLN A C 1
ATOM 579 O O . GLN A 1 72 ? 10.125 8.768 -16.808 1.00 69.50 72 GLN A O 1
ATOM 584 N N . LYS A 1 73 ? 10.458 9.696 -18.835 1.00 65.62 73 LYS A N 1
ATOM 585 C CA . LYS A 1 73 ? 11.421 10.696 -18.362 1.00 65.62 73 LYS A CA 1
ATOM 586 C C . LYS A 1 73 ? 10.814 11.631 -17.302 1.00 65.62 73 LYS A C 1
ATOM 588 O O . LYS A 1 73 ? 9.602 11.877 -17.315 1.00 65.62 73 LYS A O 1
ATOM 593 N N . PRO A 1 74 ? 11.641 12.206 -16.412 1.00 58.50 74 PRO A N 1
ATOM 594 C CA . PRO A 1 74 ? 11.243 13.361 -15.616 1.00 58.50 74 PRO A CA 1
ATOM 595 C C . PRO A 1 74 ? 10.685 14.488 -16.506 1.00 58.50 74 PRO A C 1
ATOM 597 O O . PRO A 1 74 ? 11.095 14.658 -17.655 1.00 58.50 74 PRO A O 1
ATOM 600 N N . LYS A 1 75 ? 9.743 15.281 -15.975 1.00 56.06 75 LYS A N 1
ATOM 601 C CA . LYS A 1 75 ? 9.028 16.338 -16.725 1.00 56.06 75 LYS A CA 1
ATOM 602 C C . LYS A 1 75 ? 9.947 17.412 -17.331 1.00 56.06 75 LYS A C 1
ATOM 604 O O . LYS A 1 75 ? 9.532 18.089 -18.264 1.00 56.06 75 LYS A O 1
ATOM 609 N N . GLU A 1 76 ? 11.165 17.555 -16.814 1.00 60.19 76 GLU A N 1
ATOM 610 C CA . GLU A 1 76 ? 12.153 18.565 -17.222 1.00 60.19 76 GLU A CA 1
ATOM 611 C C . GLU A 1 76 ? 13.113 18.080 -18.325 1.00 60.19 76 GLU A C 1
ATOM 613 O O . GLU A 1 76 ? 13.953 18.846 -18.788 1.00 60.19 76 GLU A O 1
ATOM 618 N N . GLY A 1 77 ? 12.969 16.834 -18.796 1.00 59.94 77 GLY A N 1
ATOM 619 C CA . GLY A 1 77 ? 13.841 16.233 -19.808 1.00 59.94 77 GLY A CA 1
ATOM 620 C C . GLY A 1 77 ? 14.570 14.990 -19.298 1.00 59.94 77 GLY A C 1
ATOM 621 O O . GLY A 1 77 ? 14.403 14.573 -18.152 1.00 59.94 77 GLY A O 1
ATOM 622 N N . LEU A 1 78 ? 15.370 14.373 -20.170 1.00 63.72 78 LEU A N 1
ATOM 623 C CA . LEU A 1 78 ? 16.299 13.317 -19.771 1.00 63.72 78 LEU A CA 1
ATOM 624 C C . LEU A 1 78 ? 17.404 13.942 -18.916 1.00 63.72 78 LEU A C 1
ATOM 626 O O . LEU A 1 78 ? 18.238 14.689 -19.427 1.00 63.72 78 LEU A O 1
ATOM 630 N N . THR A 1 79 ? 17.415 13.632 -17.622 1.00 66.75 79 THR A N 1
ATOM 631 C CA . THR A 1 79 ? 18.584 13.873 -16.780 1.00 66.75 79 THR A CA 1
ATOM 632 C C . THR A 1 79 ? 19.444 12.615 -16.852 1.00 66.75 79 THR A C 1
ATOM 634 O O . THR A 1 79 ? 18.992 11.519 -16.533 1.00 66.75 79 THR A O 1
ATOM 637 N N . TYR A 1 80 ? 20.699 12.744 -17.287 1.00 75.75 80 TYR A N 1
ATOM 638 C CA . TYR A 1 80 ? 21.677 11.654 -17.159 1.00 75.75 80 TYR A CA 1
ATOM 639 C C . TYR A 1 80 ? 22.178 11.506 -15.708 1.00 75.75 80 TYR A C 1
ATOM 641 O O . TYR A 1 80 ? 23.171 10.824 -15.449 1.00 75.75 80 TYR A O 1
ATOM 649 N N . ASP A 1 81 ? 21.481 12.121 -14.744 1.00 85.12 81 ASP A N 1
ATOM 650 C CA . ASP A 1 81 ? 21.682 11.865 -13.327 1.00 85.12 81 ASP A CA 1
ATOM 651 C C . ASP A 1 81 ? 21.211 10.442 -13.008 1.00 85.12 81 ASP A C 1
ATOM 653 O O . ASP A 1 81 ? 20.021 10.107 -12.967 1.00 85.12 81 ASP A O 1
ATOM 657 N N . PHE A 1 82 ? 22.192 9.580 -12.763 1.00 84.00 82 PHE A N 1
ATOM 658 C CA . PHE A 1 82 ? 21.957 8.179 -12.473 1.00 84.00 82 PHE A CA 1
ATOM 659 C C . PHE A 1 82 ? 21.083 7.959 -11.229 1.00 84.00 82 PHE A C 1
ATOM 661 O O . PHE A 1 82 ? 20.297 7.010 -11.203 1.00 84.00 82 PHE A O 1
ATOM 668 N N . GLN A 1 83 ? 21.185 8.800 -10.191 1.00 86.56 83 GLN A N 1
ATOM 669 C CA . GLN A 1 83 ? 20.375 8.642 -8.979 1.00 86.56 83 GLN A CA 1
ATOM 670 C C . GLN A 1 83 ? 18.923 9.050 -9.213 1.00 86.56 83 GLN A C 1
ATOM 672 O O . GLN A 1 83 ? 18.017 8.370 -8.718 1.00 86.56 83 GLN A O 1
ATOM 677 N N . GLU A 1 84 ? 18.681 10.096 -10.000 1.00 86.50 84 GLU A N 1
ATOM 678 C CA . GLU A 1 84 ? 17.322 10.480 -10.389 1.00 86.50 84 GLU A CA 1
ATOM 679 C C . GLU A 1 84 ? 16.661 9.401 -11.248 1.00 86.50 84 GLU A C 1
ATOM 681 O O . GLU A 1 84 ? 15.557 8.949 -10.926 1.00 86.50 84 GLU A O 1
ATOM 686 N N . MET A 1 85 ? 17.360 8.895 -12.268 1.00 86.00 85 MET A N 1
ATOM 687 C CA . MET A 1 85 ? 16.866 7.785 -13.089 1.00 86.00 85 MET A CA 1
ATOM 688 C C . MET A 1 85 ? 16.645 6.516 -12.256 1.00 86.00 85 MET A C 1
ATOM 690 O O . MET A 1 85 ? 15.643 5.811 -12.411 1.00 86.00 85 MET A O 1
ATOM 694 N N . ARG A 1 86 ? 17.538 6.221 -11.306 1.00 87.94 86 ARG A N 1
ATOM 695 C CA . ARG A 1 86 ? 17.386 5.079 -10.394 1.00 87.94 86 ARG A CA 1
ATOM 696 C C . ARG A 1 86 ? 16.141 5.230 -9.521 1.00 87.94 86 ARG A C 1
ATOM 698 O O . ARG A 1 86 ? 15.411 4.259 -9.326 1.00 87.94 86 ARG A O 1
ATOM 705 N N . LYS A 1 87 ? 15.866 6.432 -9.016 1.00 89.00 87 LYS A N 1
ATOM 706 C CA . LYS A 1 87 ? 14.641 6.722 -8.264 1.00 89.00 87 LYS A CA 1
ATOM 707 C C . LYS A 1 87 ? 13.399 6.585 -9.148 1.00 89.00 87 LYS A C 1
ATOM 709 O O . LYS A 1 87 ? 12.411 6.002 -8.707 1.00 89.00 87 LYS A O 1
ATOM 714 N N . ALA A 1 88 ? 13.457 7.048 -10.396 1.00 88.56 88 ALA A N 1
ATOM 715 C CA . ALA A 1 88 ? 12.359 6.935 -11.352 1.00 88.56 88 ALA A CA 1
ATOM 716 C C . ALA A 1 88 ? 12.014 5.467 -11.671 1.00 88.56 88 ALA A C 1
ATOM 718 O O . ALA A 1 88 ? 10.848 5.075 -11.591 1.00 88.56 88 ALA A O 1
ATOM 719 N N . THR A 1 89 ? 13.020 4.620 -11.927 1.00 91.06 89 THR A N 1
ATOM 720 C CA . THR A 1 89 ? 12.804 3.174 -12.143 1.00 91.06 89 THR A CA 1
ATOM 721 C C . THR A 1 89 ? 12.227 2.483 -10.907 1.00 91.06 89 THR A C 1
ATOM 723 O O . THR A 1 89 ? 11.332 1.648 -11.024 1.00 91.06 89 THR A O 1
ATOM 726 N N . GLN A 1 90 ? 12.674 2.855 -9.704 1.00 91.69 90 GLN A N 1
ATOM 727 C CA . GLN A 1 90 ? 12.094 2.338 -8.465 1.00 91.69 90 GLN A CA 1
ATOM 728 C C . GLN A 1 90 ? 10.622 2.738 -8.305 1.00 91.69 90 GLN A C 1
ATOM 730 O O . GLN A 1 90 ? 9.791 1.871 -8.033 1.00 91.69 90 GLN A O 1
ATOM 735 N N . ASN A 1 91 ? 10.293 4.017 -8.502 1.00 91.50 91 ASN A N 1
ATOM 736 C CA . ASN A 1 91 ? 8.917 4.503 -8.415 1.00 91.50 91 ASN A CA 1
ATOM 737 C C . ASN A 1 91 ? 8.014 3.777 -9.416 1.00 91.50 91 ASN A C 1
ATOM 739 O O . ASN A 1 91 ? 6.960 3.284 -9.031 1.00 91.50 91 ASN A O 1
ATOM 743 N N . ARG A 1 92 ? 8.474 3.590 -10.660 1.00 93.44 92 ARG A N 1
ATOM 744 C CA . ARG A 1 92 ? 7.709 2.877 -11.689 1.00 93.44 92 ARG A CA 1
ATOM 745 C C . ARG A 1 92 ? 7.409 1.421 -11.313 1.00 93.44 92 ARG A C 1
ATOM 747 O O . ARG A 1 92 ? 6.298 0.957 -11.572 1.00 93.44 92 ARG A O 1
ATOM 754 N N . SER A 1 93 ? 8.361 0.707 -10.702 1.00 93.50 93 SER A N 1
ATOM 755 C CA . SER A 1 93 ? 8.125 -0.646 -10.170 1.00 93.50 93 SER A CA 1
ATOM 756 C C . SER A 1 93 ? 7.118 -0.645 -9.014 1.00 93.50 93 SER A C 1
ATOM 758 O O . SER A 1 93 ? 6.272 -1.535 -8.944 1.00 93.50 93 SER A O 1
ATOM 760 N N . MET A 1 94 ? 7.180 0.349 -8.122 1.00 93.19 94 MET A N 1
ATOM 761 C CA . MET A 1 94 ? 6.208 0.513 -7.033 1.00 93.19 94 MET A CA 1
ATOM 762 C C . MET A 1 94 ? 4.800 0.823 -7.555 1.00 93.19 94 MET A C 1
ATOM 764 O O . MET A 1 94 ? 3.844 0.203 -7.095 1.00 93.19 94 MET A O 1
ATOM 768 N N . ASP A 1 95 ? 4.663 1.697 -8.553 1.00 93.81 95 ASP A N 1
ATOM 769 C CA . ASP A 1 95 ? 3.379 1.992 -9.203 1.00 93.81 95 ASP A CA 1
ATOM 770 C C . ASP A 1 95 ? 2.779 0.740 -9.848 1.00 93.81 95 ASP A C 1
ATOM 772 O O . ASP A 1 95 ? 1.570 0.501 -9.791 1.00 93.81 95 ASP A O 1
ATOM 776 N N . GLU A 1 96 ? 3.632 -0.100 -10.436 1.00 95.69 96 GLU A N 1
ATOM 777 C CA . GLU A 1 96 ? 3.199 -1.363 -11.016 1.00 95.69 96 GLU A CA 1
ATOM 778 C C . GLU A 1 96 ? 2.723 -2.355 -9.948 1.00 95.69 96 GLU A C 1
ATOM 780 O O . GLU A 1 96 ? 1.684 -2.986 -10.124 1.00 95.69 96 GLU A O 1
ATOM 785 N N . MET A 1 97 ? 3.419 -2.453 -8.814 1.00 95.75 97 MET A N 1
ATOM 786 C CA . MET A 1 97 ? 2.965 -3.256 -7.675 1.00 95.75 97 MET A CA 1
ATOM 787 C C . MET A 1 97 ? 1.606 -2.762 -7.153 1.00 95.75 97 MET A C 1
ATOM 789 O O . MET A 1 97 ? 0.697 -3.566 -6.950 1.00 95.75 97 MET A O 1
ATOM 793 N N . ILE A 1 98 ? 1.415 -1.443 -7.047 1.00 96.19 98 ILE A N 1
ATOM 794 C CA . ILE A 1 98 ? 0.130 -0.831 -6.675 1.00 96.19 98 ILE A CA 1
ATOM 795 C C . ILE A 1 98 ? -0.974 -1.206 -7.675 1.00 96.19 98 ILE A C 1
ATOM 797 O O . ILE A 1 98 ? -2.109 -1.474 -7.276 1.00 96.19 98 ILE A O 1
ATOM 801 N N . ARG A 1 99 ? -0.670 -1.284 -8.978 1.00 96.25 99 ARG A N 1
ATOM 802 C CA . ARG A 1 99 ? -1.625 -1.774 -9.989 1.00 96.25 99 ARG A CA 1
ATOM 803 C C . ARG A 1 99 ? -2.048 -3.223 -9.719 1.00 96.25 99 ARG A C 1
ATOM 805 O O . ARG A 1 99 ? -3.223 -3.544 -9.897 1.00 96.25 99 ARG A O 1
ATOM 812 N N . LEU A 1 100 ? -1.133 -4.096 -9.294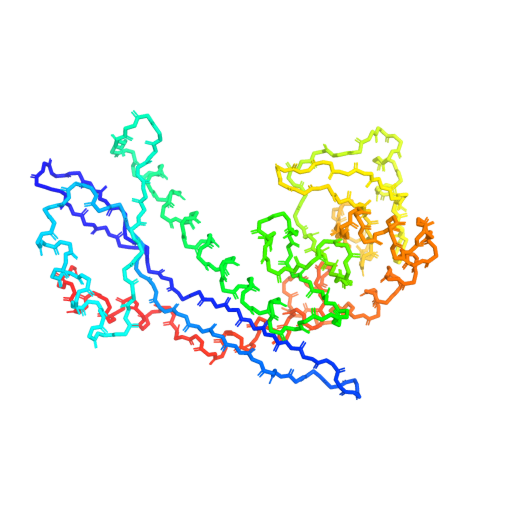 1.00 96.69 100 LEU A N 1
ATOM 813 C CA . LEU A 1 100 ? -1.452 -5.485 -8.927 1.00 96.69 100 LEU A CA 1
ATOM 814 C C . LEU A 1 100 ? -2.328 -5.550 -7.670 1.00 96.69 100 LEU A C 1
ATOM 816 O O . LEU A 1 100 ? -3.299 -6.303 -7.632 1.00 96.69 100 LEU A O 1
ATOM 820 N N . GLU A 1 101 ? -2.057 -4.711 -6.673 1.00 96.94 101 GLU A N 1
ATOM 821 C CA . GLU A 1 101 ? -2.888 -4.615 -5.468 1.00 96.94 101 GLU A CA 1
ATOM 822 C C . GLU A 1 101 ? -4.299 -4.098 -5.776 1.00 96.94 101 GLU A C 1
ATOM 824 O O . GLU A 1 101 ? -5.270 -4.600 -5.213 1.00 96.94 101 GLU A O 1
ATOM 829 N N . LYS A 1 102 ? -4.457 -3.162 -6.725 1.00 96.19 102 LYS A N 1
ATOM 830 C CA . LYS A 1 102 ? -5.789 -2.750 -7.206 1.00 96.19 102 LYS A CA 1
ATOM 831 C C . LYS A 1 102 ? -6.575 -3.929 -7.774 1.00 96.19 102 LYS A C 1
ATOM 833 O O . LYS A 1 102 ? -7.772 -4.022 -7.527 1.00 96.19 102 LYS A O 1
ATOM 838 N N . GLN A 1 103 ? -5.925 -4.846 -8.493 1.00 95.88 103 GLN A N 1
ATOM 839 C CA . GLN A 1 103 ? -6.599 -6.053 -8.982 1.00 95.88 103 GLN A CA 1
ATOM 840 C C . GLN A 1 103 ? -7.053 -6.959 -7.833 1.00 95.88 103 GLN A C 1
ATOM 842 O O . GLN A 1 103 ? -8.149 -7.511 -7.904 1.00 95.88 103 GLN A O 1
ATOM 847 N N . ALA A 1 104 ? -6.246 -7.096 -6.774 1.00 95.38 104 ALA A N 1
ATOM 848 C CA . ALA A 1 104 ? -6.650 -7.828 -5.573 1.00 95.38 104 ALA A CA 1
ATOM 849 C C . ALA A 1 104 ? -7.899 -7.203 -4.931 1.00 95.38 104 ALA A C 1
ATOM 851 O O . ALA A 1 104 ? -8.832 -7.922 -4.582 1.00 95.38 104 ALA A O 1
ATOM 852 N N . LEU A 1 105 ? -7.946 -5.869 -4.837 1.00 95.69 105 LEU A N 1
ATOM 853 C CA . LEU A 1 105 ? -9.084 -5.138 -4.273 1.00 95.69 105 LEU A CA 1
ATOM 854 C C . LEU A 1 105 ? -10.365 -5.315 -5.092 1.00 95.69 105 LEU A C 1
ATOM 856 O O . LEU A 1 105 ? -11.408 -5.629 -4.522 1.00 95.69 105 LEU A O 1
ATOM 860 N N . VAL A 1 106 ? -10.279 -5.215 -6.422 1.00 94.62 106 VAL A N 1
ATOM 861 C CA . VAL A 1 106 ? -11.433 -5.452 -7.306 1.00 94.62 106 VAL A CA 1
ATOM 862 C C . VAL A 1 106 ? -11.978 -6.869 -7.121 1.00 94.62 106 VAL A C 1
ATOM 864 O O . VAL A 1 106 ? -13.191 -7.065 -7.095 1.00 94.62 106 VAL A O 1
ATOM 867 N N . ARG A 1 107 ? -11.094 -7.863 -6.959 1.00 94.25 107 ARG A N 1
ATOM 868 C CA . ARG A 1 107 ? -11.482 -9.267 -6.740 1.00 94.25 107 ARG A CA 1
ATOM 869 C C . ARG A 1 107 ? -12.134 -9.507 -5.384 1.00 94.25 107 ARG A C 1
ATOM 871 O O . ARG A 1 107 ? -13.035 -10.332 -5.304 1.00 94.25 107 ARG A O 1
ATOM 878 N N . ALA A 1 108 ? -11.688 -8.807 -4.345 1.00 91.31 108 ALA A N 1
ATOM 879 C CA . ALA A 1 108 ? -12.250 -8.939 -3.005 1.00 91.31 108 ALA A CA 1
ATOM 880 C C . ALA A 1 108 ? -13.704 -8.428 -2.922 1.00 91.31 108 ALA A C 1
ATOM 882 O O . ALA A 1 108 ? -14.483 -8.891 -2.089 1.00 91.31 108 ALA A O 1
ATOM 883 N N . GLY A 1 109 ? -14.104 -7.507 -3.804 1.00 87.69 109 GLY A N 1
ATOM 884 C CA . GLY A 1 109 ? -15.481 -7.022 -3.887 1.00 87.69 109 GLY A CA 1
ATOM 885 C C . GLY A 1 109 ? -15.861 -6.104 -2.720 1.00 87.69 109 GLY A C 1
ATOM 886 O O . GLY A 1 109 ? -15.161 -5.138 -2.426 1.00 87.69 109 GLY A O 1
ATOM 887 N N . GLN A 1 110 ? -17.006 -6.363 -2.081 1.00 86.69 110 GLN A N 1
ATOM 888 C CA . GLN A 1 110 ? -17.583 -5.500 -1.032 1.00 86.69 110 GLN A CA 1
ATOM 889 C C . GLN A 1 110 ? -17.388 -6.033 0.399 1.00 86.69 110 GLN A C 1
ATOM 891 O O . GLN A 1 110 ? -18.091 -5.625 1.321 1.00 86.69 110 GLN A O 1
ATOM 896 N N . VAL A 1 111 ? -16.437 -6.944 0.611 1.00 89.38 111 VAL A N 1
ATOM 897 C CA . VAL A 1 111 ? -16.110 -7.442 1.957 1.00 89.38 111 VAL A CA 1
ATOM 898 C C . VAL A 1 111 ? -15.189 -6.468 2.711 1.00 89.38 111 VAL A C 1
ATOM 900 O O . VAL A 1 111 ? -14.510 -5.661 2.074 1.00 89.38 111 VAL A O 1
ATOM 903 N N . PRO A 1 112 ? -15.131 -6.518 4.057 1.00 92.06 112 PRO A N 1
ATOM 904 C CA . PRO A 1 112 ? -14.124 -5.796 4.838 1.00 92.06 112 PRO A CA 1
ATOM 905 C C . PRO A 1 112 ? -12.705 -6.202 4.449 1.00 92.06 112 PRO A C 1
ATOM 907 O O . PRO A 1 112 ? -12.349 -7.378 4.528 1.00 92.06 112 PRO A O 1
ATOM 910 N N . ILE A 1 113 ? -11.894 -5.226 4.040 1.00 95.12 113 ILE A N 1
ATOM 911 C CA . ILE A 1 113 ? -10.537 -5.460 3.538 1.00 95.12 113 ILE A CA 1
ATOM 912 C C . ILE A 1 113 ? -9.554 -4.580 4.295 1.00 95.12 113 ILE A C 1
ATOM 914 O O . ILE A 1 113 ? -9.758 -3.377 4.443 1.00 95.12 113 ILE A O 1
ATOM 918 N N . LEU A 1 114 ? -8.446 -5.180 4.716 1.00 96.06 114 LEU A N 1
ATOM 919 C CA . LEU A 1 114 ? -7.285 -4.471 5.229 1.00 96.06 114 LEU A CA 1
ATOM 920 C C . LEU A 1 114 ? -6.174 -4.482 4.173 1.00 96.06 114 LEU A C 1
ATOM 922 O O . LEU A 1 114 ? -5.867 -5.526 3.601 1.00 96.06 114 LEU A O 1
ATOM 926 N N . VAL A 1 115 ? -5.547 -3.330 3.961 1.00 96.38 115 VAL A N 1
ATOM 927 C CA . VAL A 1 115 ? -4.471 -3.117 2.990 1.00 96.38 115 VAL A CA 1
ATOM 928 C C . VAL A 1 115 ? -3.216 -2.615 3.698 1.00 96.38 115 VAL A C 1
ATOM 930 O O . VAL A 1 115 ? -3.293 -1.687 4.504 1.00 96.38 115 VAL A O 1
ATOM 933 N N . ASP A 1 116 ? -2.048 -3.174 3.365 1.00 95.44 116 ASP A N 1
ATOM 934 C CA . ASP A 1 116 ? -0.762 -2.634 3.823 1.00 95.44 116 ASP A CA 1
ATOM 935 C C . ASP A 1 116 ? -0.379 -1.395 2.994 1.00 95.44 116 ASP A C 1
ATOM 937 O O . ASP A 1 116 ? 0.019 -1.468 1.830 1.00 95.44 116 ASP A O 1
ATOM 941 N N . GLY A 1 117 ? -0.548 -0.219 3.584 1.00 95.44 117 GLY A N 1
ATOM 942 C CA . GLY A 1 117 ? -0.243 1.085 3.010 1.00 95.44 117 GLY A CA 1
ATOM 943 C C . GLY A 1 117 ? -1.469 1.978 2.792 1.00 95.44 117 GLY A C 1
ATOM 944 O O . GLY A 1 117 ? -2.580 1.707 3.239 1.00 95.44 117 GLY A O 1
ATOM 945 N N . ARG A 1 118 ? -1.236 3.100 2.100 1.00 96.38 118 ARG A N 1
ATOM 946 C CA . ARG A 1 118 ? -2.239 4.149 1.838 1.00 96.38 118 ARG A CA 1
ATOM 947 C C . ARG A 1 118 ? -3.313 3.716 0.833 1.00 96.38 118 ARG A C 1
ATOM 949 O O . ARG A 1 118 ? -3.020 2.989 -0.115 1.00 96.38 118 ARG A O 1
ATOM 956 N N . LEU A 1 119 ? -4.526 4.242 0.969 1.00 97.31 119 LEU A N 1
ATOM 957 C CA . LEU A 1 119 ? -5.643 4.000 0.051 1.00 97.31 119 LEU A CA 1
ATOM 958 C C . LEU A 1 119 ? -5.572 4.848 -1.224 1.00 97.31 119 LEU A C 1
ATOM 960 O O . LEU A 1 119 ? -6.009 4.400 -2.279 1.00 97.31 119 LEU A O 1
ATOM 964 N N . ASP A 1 120 ? -4.991 6.045 -1.151 1.00 96.50 120 ASP A N 1
ATOM 965 C CA . ASP A 1 120 ? -4.922 7.004 -2.265 1.00 96.50 120 ASP A CA 1
ATOM 966 C C . ASP A 1 120 ? -4.254 6.455 -3.536 1.00 96.50 120 ASP A C 1
ATOM 968 O O . ASP A 1 120 ? -4.900 6.482 -4.587 1.00 96.50 120 ASP A O 1
ATOM 972 N N . PRO A 1 121 ? -3.071 5.807 -3.478 1.00 95.69 121 PRO A N 1
ATOM 973 C CA . PRO A 1 121 ? -2.498 5.176 -4.667 1.00 95.69 121 PRO A CA 1
ATOM 974 C C . PRO A 1 121 ? -3.369 4.046 -5.227 1.00 95.69 121 PRO A C 1
ATOM 976 O O . PRO A 1 121 ? -3.295 3.736 -6.414 1.00 95.69 121 PRO A O 1
ATOM 979 N N . ARG A 1 122 ? -4.213 3.437 -4.385 1.00 96.00 122 ARG A N 1
ATOM 980 C CA . ARG A 1 122 ? -5.073 2.284 -4.694 1.00 96.00 122 ARG A CA 1
ATOM 981 C C . ARG A 1 122 ? -6.481 2.683 -5.137 1.00 96.00 122 ARG A C 1
ATOM 983 O O . ARG A 1 122 ? -7.295 1.813 -5.450 1.00 96.00 122 ARG A O 1
ATOM 990 N N . ARG A 1 123 ? -6.750 3.986 -5.260 1.00 93.88 123 ARG A N 1
ATOM 991 C CA . ARG A 1 123 ? -7.994 4.505 -5.830 1.00 93.88 123 ARG A CA 1
ATOM 992 C C . ARG A 1 123 ? -8.278 3.885 -7.205 1.00 93.88 123 ARG A C 1
ATOM 994 O O . ARG A 1 123 ? -7.369 3.696 -8.022 1.00 93.88 123 ARG A O 1
ATOM 1001 N N . GLY A 1 124 ? -9.551 3.569 -7.442 1.00 92.00 124 GLY A N 1
ATOM 1002 C CA . GLY A 1 124 ? -10.031 2.839 -8.621 1.00 92.00 124 GLY A CA 1
ATOM 1003 C C . GLY A 1 124 ? -10.012 1.315 -8.461 1.00 92.00 124 GLY A C 1
ATOM 1004 O O . GLY A 1 124 ? -10.559 0.624 -9.311 1.00 92.00 124 GLY A O 1
ATOM 1005 N N . GLY A 1 125 ? -9.416 0.789 -7.382 1.00 93.75 125 GLY A N 1
ATOM 1006 C CA . GLY A 1 125 ? -9.493 -0.631 -7.021 1.00 93.75 125 GLY A CA 1
ATOM 1007 C C . GLY A 1 125 ? -10.691 -0.997 -6.135 1.00 93.75 125 GLY A C 1
ATOM 1008 O O . GLY A 1 125 ? -10.910 -2.173 -5.881 1.00 93.75 125 GLY A O 1
ATOM 1009 N N . PHE A 1 126 ? -11.444 -0.013 -5.643 1.00 95.62 126 PHE A N 1
ATOM 1010 C CA . PHE A 1 126 ? -12.582 -0.191 -4.737 1.00 95.62 126 PHE A CA 1
ATOM 1011 C C . PHE A 1 126 ? -13.579 0.966 -4.891 1.00 95.62 126 PHE A C 1
ATOM 1013 O O . PHE A 1 126 ? -13.223 2.031 -5.406 1.00 95.62 126 PHE A O 1
ATOM 1020 N N . ASP A 1 127 ? -14.811 0.769 -4.419 1.00 95.38 127 ASP A N 1
ATOM 1021 C CA . ASP A 1 127 ? -15.826 1.820 -4.347 1.00 95.38 127 ASP A CA 1
ATOM 1022 C C . ASP A 1 127 ? -15.679 2.592 -3.028 1.00 95.38 127 ASP A C 1
ATOM 1024 O O . ASP A 1 127 ? -15.935 2.062 -1.948 1.00 95.38 127 ASP A O 1
ATOM 1028 N N . GLU A 1 128 ? -15.275 3.860 -3.111 1.00 95.56 128 GLU A N 1
ATOM 1029 C CA . GLU A 1 128 ? -15.053 4.733 -1.952 1.00 95.56 128 GLU A CA 1
ATOM 1030 C C . GLU A 1 128 ? -16.291 4.906 -1.057 1.00 95.56 128 GLU A C 1
ATOM 1032 O O . GLU A 1 128 ? -16.142 5.270 0.107 1.00 95.56 128 GLU A O 1
ATOM 1037 N N . ALA A 1 129 ? -17.502 4.713 -1.590 1.00 95.94 129 ALA A N 1
ATOM 1038 C CA . ALA A 1 129 ? -18.752 4.893 -0.860 1.00 95.94 129 ALA A CA 1
ATOM 1039 C C . ALA A 1 129 ? -19.294 3.591 -0.264 1.00 95.94 129 ALA A C 1
ATOM 1041 O O . ALA A 1 129 ? -20.045 3.657 0.704 1.00 95.94 129 ALA A O 1
ATOM 1042 N N . ASN A 1 130 ? -18.945 2.434 -0.830 1.00 94.81 130 ASN A N 1
ATOM 1043 C CA . ASN A 1 130 ? -19.591 1.161 -0.496 1.00 94.81 130 ASN A CA 1
ATOM 1044 C C . ASN A 1 130 ? -18.623 0.089 0.017 1.00 94.81 130 ASN A C 1
ATOM 1046 O O . ASN A 1 130 ? -19.057 -0.826 0.711 1.00 94.81 130 ASN A O 1
ATOM 1050 N N . THR A 1 131 ? -17.326 0.181 -0.286 1.00 94.94 131 THR A N 1
ATOM 1051 C CA . THR A 1 131 ? -16.350 -0.833 0.126 1.00 94.94 131 THR A CA 1
ATOM 1052 C C . THR A 1 131 ? -15.737 -0.492 1.497 1.00 94.94 131 THR A C 1
ATOM 1054 O O . THR A 1 131 ? -15.073 0.542 1.621 1.00 94.94 131 THR A O 1
ATOM 1057 N N . PRO A 1 132 ? -15.866 -1.367 2.517 1.00 94.19 132 PRO A N 1
ATOM 1058 C CA . PRO A 1 132 ? -15.222 -1.220 3.829 1.00 94.19 132 PRO A CA 1
ATOM 1059 C C . PRO A 1 132 ? -13.712 -1.527 3.778 1.00 94.19 132 PRO A C 1
ATOM 1061 O O . PRO A 1 132 ? -13.232 -2.507 4.351 1.00 94.19 132 PRO A O 1
ATOM 1064 N N . VAL A 1 133 ? -12.949 -0.691 3.071 1.00 97.06 133 VAL A N 1
ATOM 1065 C CA . VAL A 1 133 ? -11.491 -0.823 2.943 1.00 97.06 133 VAL A CA 1
ATOM 1066 C C . VAL A 1 133 ? -10.758 0.012 3.997 1.00 97.06 133 VAL A C 1
ATOM 1068 O O . VAL A 1 133 ? -11.093 1.171 4.240 1.00 97.06 133 VAL A O 1
ATOM 1071 N N . VAL A 1 134 ? -9.735 -0.578 4.613 1.00 97.62 134 VAL A N 1
ATOM 1072 C CA . VAL A 1 134 ? -8.894 0.040 5.642 1.00 97.62 134 VAL A CA 1
ATOM 1073 C C . VAL A 1 134 ? -7.444 0.010 5.177 1.00 97.62 134 VAL A C 1
ATOM 1075 O O . VAL A 1 134 ? -6.889 -1.060 4.936 1.00 97.62 134 VAL A O 1
ATOM 1078 N N . GLY A 1 135 ? -6.813 1.175 5.065 1.00 97.62 135 GLY A N 1
ATOM 1079 C CA . GLY A 1 135 ? -5.373 1.286 4.844 1.00 97.62 135 GLY A CA 1
ATOM 1080 C C . GLY A 1 135 ? -4.626 1.304 6.172 1.00 97.62 135 GLY A C 1
ATOM 1081 O O . GLY A 1 135 ? -5.050 1.985 7.105 1.00 97.62 135 GLY A O 1
ATOM 1082 N N . MET A 1 136 ? -3.509 0.587 6.260 1.00 97.31 136 MET A N 1
ATOM 1083 C CA . MET A 1 136 ? -2.624 0.579 7.426 1.00 97.31 136 MET A CA 1
ATOM 1084 C C . MET A 1 136 ? -1.234 1.075 7.041 1.00 97.31 136 MET A C 1
ATOM 1086 O O . MET A 1 136 ? -0.557 0.482 6.215 1.00 97.31 136 MET A O 1
ATOM 1090 N N . ILE A 1 137 ? -0.780 2.163 7.651 1.00 95.94 137 ILE A N 1
ATOM 1091 C CA . ILE A 1 137 ? 0.470 2.837 7.309 1.00 95.94 137 ILE A CA 1
ATOM 1092 C C . ILE A 1 137 ? 1.428 2.752 8.495 1.00 95.94 137 ILE A C 1
ATOM 1094 O O . ILE A 1 137 ? 1.111 3.194 9.600 1.00 95.94 137 ILE A O 1
ATOM 1098 N N . LYS A 1 138 ? 2.618 2.206 8.237 1.00 91.44 138 LYS A N 1
ATOM 1099 C CA . LYS A 1 138 ? 3.672 1.983 9.239 1.00 91.44 138 LYS A CA 1
ATOM 1100 C C . LYS A 1 138 ? 4.641 3.171 9.360 1.00 91.44 138 LYS A C 1
ATOM 1102 O O . LYS A 1 138 ? 5.188 3.404 10.427 1.00 91.44 138 LYS A O 1
ATOM 1107 N N . GLY A 1 139 ? 4.862 3.909 8.266 1.00 81.31 139 GLY A N 1
ATOM 1108 C CA . GLY A 1 139 ? 5.819 5.020 8.198 1.00 81.31 139 GLY A CA 1
ATOM 1109 C C . GLY A 1 139 ? 5.161 6.400 8.253 1.00 81.31 139 GLY A C 1
ATOM 1110 O O . GLY A 1 139 ? 4.230 6.681 7.495 1.00 81.31 139 GLY A O 1
ATOM 1111 N N . HIS A 1 140 ? 5.697 7.288 9.096 1.00 79.12 140 HIS A N 1
ATOM 1112 C CA . HIS A 1 140 ? 5.146 8.625 9.354 1.00 79.12 140 HIS A CA 1
ATOM 1113 C C . HIS A 1 140 ? 6.084 9.727 8.843 1.00 79.12 140 HIS A C 1
ATOM 1115 O O . HIS A 1 140 ? 6.767 10.395 9.606 1.00 79.12 140 HIS A O 1
ATOM 1121 N N . HIS A 1 141 ? 6.136 9.925 7.523 1.00 74.44 141 HIS A N 1
ATOM 1122 C CA . HIS A 1 141 ? 7.052 10.900 6.897 1.00 74.44 141 HIS A CA 1
ATOM 1123 C C . HIS A 1 141 ? 6.509 12.336 6.820 1.00 74.44 141 HIS A C 1
ATOM 1125 O O . HIS A 1 141 ? 7.201 13.236 6.352 1.00 74.44 141 HIS A O 1
ATOM 1131 N N . ARG A 1 142 ? 5.251 12.554 7.214 1.00 86.38 142 ARG A N 1
ATOM 1132 C CA . ARG A 1 142 ? 4.596 13.868 7.201 1.00 86.38 142 ARG A CA 1
ATOM 1133 C C . ARG A 1 142 ? 3.936 14.121 8.546 1.00 86.38 142 ARG A C 1
ATOM 1135 O O . ARG A 1 142 ? 3.361 13.207 9.135 1.00 86.38 142 ARG A O 1
ATOM 1142 N N . ASN A 1 143 ? 3.989 15.374 8.981 1.00 87.25 143 ASN A N 1
ATOM 1143 C CA . ASN A 1 143 ? 3.286 15.835 10.162 1.00 87.25 143 ASN A CA 1
ATOM 1144 C C . ASN A 1 143 ? 1.838 16.20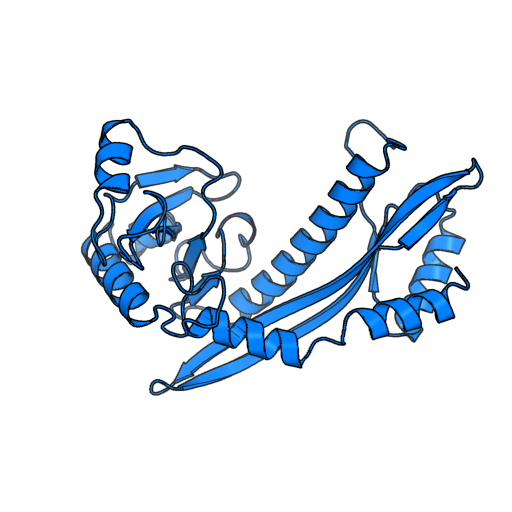5 9.795 1.00 87.25 143 ASN A C 1
ATOM 1146 O O . ASN A 1 143 ? 1.626 17.075 8.954 1.00 87.25 143 ASN A O 1
ATOM 1150 N N . TYR A 1 144 ? 0.863 15.536 10.415 1.00 91.94 144 TYR A N 1
ATOM 1151 C CA . TYR A 1 144 ? -0.568 15.812 10.232 1.00 91.94 144 TYR A CA 1
ATOM 1152 C C . TYR A 1 144 ? -1.260 16.310 11.506 1.00 91.94 144 TYR A C 1
ATOM 1154 O O . TYR A 1 144 ? -2.429 16.684 11.453 1.00 91.94 144 TYR A O 1
ATOM 1162 N N . LEU A 1 145 ? -0.577 16.273 12.652 1.00 93.56 145 LEU A N 1
ATOM 1163 C CA . LEU A 1 145 ? -1.162 16.607 13.945 1.00 93.56 145 LEU A CA 1
ATOM 1164 C C . LEU A 1 145 ? -0.713 18.003 14.380 1.00 93.56 145 LEU A C 1
ATOM 1166 O O . LEU A 1 145 ? 0.422 18.415 14.154 1.00 93.56 145 LEU A O 1
ATOM 1170 N N . HIS A 1 146 ? -1.618 18.715 15.040 1.00 93.38 146 HIS A N 1
ATOM 1171 C CA . HIS A 1 146 ? -1.289 19.902 15.822 1.00 93.38 146 HIS A CA 1
ATOM 1172 C C . HIS A 1 146 ? -0.631 19.485 17.149 1.00 93.38 146 HIS A C 1
ATOM 1174 O O . HIS A 1 146 ? -0.644 18.303 17.503 1.00 93.38 146 HIS A O 1
ATOM 1180 N N . ASP A 1 147 ? -0.089 20.440 17.901 1.00 94.56 147 ASP A N 1
ATOM 1181 C CA . ASP A 1 147 ? 0.714 20.180 19.107 1.00 94.56 147 ASP A CA 1
ATOM 1182 C C . ASP A 1 147 ? 0.001 19.298 20.148 1.00 94.56 147 ASP A C 1
ATOM 1184 O O . ASP A 1 147 ? 0.580 18.345 20.670 1.00 94.56 147 ASP A O 1
ATOM 1188 N N . GLU A 1 148 ? -1.288 19.540 20.399 1.00 94.06 148 GLU A N 1
ATOM 1189 C CA . GLU A 1 148 ? -2.092 18.699 21.299 1.00 94.06 148 GLU A CA 1
ATOM 1190 C C . GLU A 1 148 ? -2.302 17.282 20.752 1.00 94.06 148 GLU A C 1
ATOM 1192 O O . GLU A 1 148 ? -2.212 16.298 21.489 1.00 94.06 148 GLU A O 1
ATOM 1197 N N . GLY A 1 149 ? -2.496 17.153 19.438 1.00 94.81 149 GLY A N 1
ATOM 1198 C CA . GLY A 1 149 ? -2.534 15.858 18.767 1.00 94.81 149 GLY A CA 1
ATOM 1199 C C . GLY A 1 149 ? -1.228 15.080 18.944 1.00 94.81 149 GLY A C 1
ATOM 1200 O O . GLY A 1 149 ? -1.274 13.884 19.229 1.00 94.81 149 GLY A O 1
ATOM 1201 N N . TRP A 1 150 ? -0.074 15.749 18.856 1.00 94.81 150 TRP A N 1
ATOM 1202 C CA . TRP A 1 150 ? 1.230 15.136 19.130 1.00 94.81 150 TRP A CA 1
ATOM 1203 C C . TRP A 1 150 ? 1.386 14.702 20.580 1.00 94.81 150 TRP A C 1
ATOM 1205 O O . TRP A 1 150 ? 1.888 13.610 20.849 1.00 94.81 150 TRP A O 1
ATOM 1215 N N . ARG A 1 151 ? 0.912 15.518 21.523 1.00 94.38 151 ARG A N 1
ATOM 1216 C CA . ARG A 1 151 ? 0.911 15.147 22.938 1.00 94.38 151 ARG A CA 1
ATOM 1217 C C . ARG A 1 151 ? 0.093 13.880 23.174 1.00 94.38 151 ARG A C 1
ATOM 1219 O O . ARG A 1 151 ? 0.562 12.993 23.882 1.00 94.38 151 ARG A O 1
ATOM 1226 N N . ILE A 1 152 ? -1.081 13.751 22.556 1.00 95.50 152 ILE A N 1
ATOM 1227 C CA . ILE A 1 152 ? -1.876 12.514 22.618 1.00 95.50 152 ILE A CA 1
ATOM 1228 C C . ILE A 1 152 ? -1.111 11.358 21.969 1.00 95.50 152 ILE A C 1
ATOM 1230 O O . ILE A 1 152 ? -0.963 10.312 22.593 1.00 95.50 152 ILE A O 1
ATOM 1234 N N . TYR A 1 153 ? -0.596 11.558 20.752 1.00 94.62 153 TYR A N 1
ATOM 1235 C CA . TYR A 1 153 ? 0.142 10.558 19.976 1.00 94.62 153 TYR A CA 1
ATOM 1236 C C . TYR A 1 153 ? 1.266 9.904 20.790 1.00 94.62 153 TYR A C 1
ATOM 1238 O O . TYR A 1 153 ? 1.310 8.679 20.914 1.00 94.62 153 TYR A O 1
ATOM 1246 N N . TYR A 1 154 ? 2.137 10.706 21.408 1.00 92.62 154 TYR A N 1
ATOM 1247 C CA . TYR A 1 154 ? 3.266 10.178 22.176 1.00 92.62 154 TYR A CA 1
ATOM 1248 C C . TYR A 1 154 ? 2.841 9.484 23.475 1.00 92.62 154 TYR A C 1
ATOM 1250 O O . TYR A 1 154 ? 3.538 8.581 23.929 1.00 92.62 154 TYR A O 1
ATOM 1258 N N . ASN A 1 155 ? 1.684 9.843 24.039 1.00 92.88 155 ASN A N 1
ATOM 1259 C CA . ASN A 1 155 ? 1.167 9.260 25.280 1.00 92.88 155 ASN A CA 1
ATOM 1260 C C . ASN A 1 155 ? 0.220 8.065 25.071 1.00 92.88 155 ASN A C 1
ATOM 1262 O O . ASN A 1 155 ? -0.236 7.479 26.058 1.00 92.88 155 ASN A O 1
ATOM 1266 N N . LEU A 1 156 ? -0.068 7.678 23.819 1.00 94.25 156 LEU A N 1
ATOM 1267 C CA .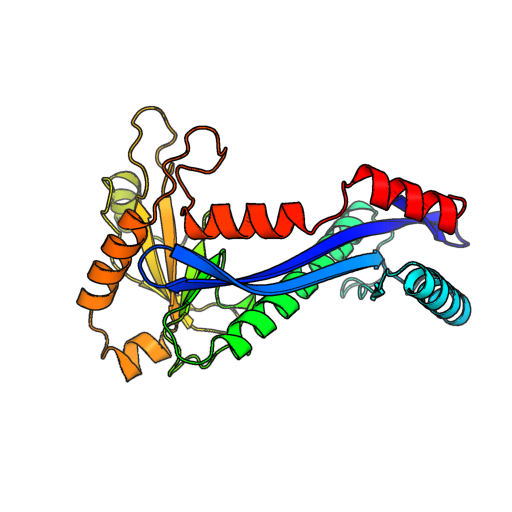 LEU A 1 156 ? -0.917 6.523 23.523 1.00 94.25 156 LEU A CA 1
ATOM 1268 C C . LEU A 1 156 ? -0.370 5.248 24.169 1.00 94.25 156 LEU A C 1
ATOM 1270 O O . LEU A 1 156 ? 0.737 4.806 23.849 1.00 94.25 156 LEU A O 1
ATOM 1274 N N . GLN A 1 157 ? -1.194 4.621 25.004 1.00 93.44 157 GLN A N 1
ATOM 1275 C CA . GLN A 1 157 ? -0.986 3.266 25.507 1.00 93.44 157 GLN A CA 1
ATOM 1276 C C . GLN A 1 157 ? -1.433 2.229 24.474 1.00 93.44 157 GLN A C 1
ATOM 1278 O O . GLN A 1 157 ? -2.166 2.545 23.537 1.00 93.44 157 GLN A O 1
ATOM 1283 N N . PHE A 1 158 ? -1.020 0.973 24.657 1.00 93.06 158 PHE A N 1
ATOM 1284 C CA . PHE A 1 158 ? -1.458 -0.137 23.808 1.00 93.06 158 PHE A CA 1
ATOM 1285 C C . PHE A 1 158 ? -2.987 -0.147 23.625 1.00 93.06 158 PHE A C 1
ATOM 1287 O O . PHE A 1 158 ? -3.742 -0.068 24.594 1.00 93.06 158 PHE A O 1
ATOM 1294 N N . GLY A 1 159 ? -3.436 -0.240 22.371 1.00 94.75 159 GLY A N 1
ATOM 1295 C CA . GLY A 1 159 ? -4.852 -0.248 22.000 1.00 94.75 159 GLY A CA 1
ATOM 1296 C C . GLY A 1 159 ? -5.538 1.119 22.007 1.00 94.75 159 GLY A C 1
ATOM 1297 O O . GLY A 1 159 ? -6.681 1.219 21.564 1.00 94.75 159 GLY A O 1
ATOM 1298 N N . GLN A 1 160 ? -4.866 2.177 22.466 1.00 96.00 160 GLN A N 1
ATOM 1299 C CA . GLN A 1 160 ? -5.390 3.536 22.386 1.00 96.00 160 GLN A CA 1
ATOM 1300 C C . GLN A 1 160 ? -5.114 4.156 21.019 1.00 96.00 160 GLN A C 1
ATOM 1302 O O . GLN A 1 160 ? -4.118 3.855 20.351 1.00 96.00 160 GLN A O 1
ATOM 1307 N N . ARG A 1 161 ? -5.997 5.080 20.637 1.00 96.44 161 ARG A N 1
ATOM 1308 C CA . ARG A 1 161 ? -5.903 5.844 19.399 1.00 96.44 161 ARG A CA 1
ATOM 1309 C C . ARG A 1 161 ? -6.003 7.341 19.631 1.00 96.44 161 ARG A C 1
ATOM 1311 O O . ARG A 1 161 ? -6.598 7.788 20.610 1.00 96.44 161 ARG A O 1
ATOM 1318 N N . THR A 1 162 ? -5.495 8.116 18.680 1.00 96.69 162 THR A N 1
ATOM 1319 C CA . THR A 1 162 ? -5.856 9.534 18.590 1.00 96.69 162 THR A CA 1
ATOM 1320 C C . THR A 1 162 ? -7.338 9.688 18.216 1.00 96.69 162 THR A C 1
ATOM 1322 O O . THR A 1 162 ? -7.951 8.763 17.660 1.00 96.69 162 THR A O 1
ATOM 1325 N N . PRO A 1 163 ? -7.927 10.877 18.433 1.00 96.06 163 PRO A N 1
ATOM 1326 C CA . PRO A 1 163 ? -9.119 11.282 17.702 1.00 96.06 163 PRO A CA 1
ATOM 1327 C C . PRO A 1 163 ? -8.928 11.088 16.191 1.00 96.06 163 PRO A C 1
ATOM 1329 O O . PRO A 1 163 ? -7.810 11.210 15.675 1.00 96.06 163 PRO A O 1
ATOM 1332 N N . ALA A 1 164 ? -10.015 10.751 15.501 1.00 97.31 164 ALA A N 1
ATOM 1333 C CA . ALA A 1 164 ? -10.004 10.644 14.052 1.00 97.31 164 ALA A CA 1
ATOM 1334 C C . ALA A 1 164 ? -10.039 12.042 13.427 1.00 97.31 164 ALA A C 1
ATOM 1336 O O . ALA A 1 164 ? -10.692 12.944 13.950 1.00 97.31 164 ALA A O 1
ATOM 1337 N N . PHE A 1 165 ? -9.340 12.216 12.313 1.00 96.75 165 PHE A N 1
ATOM 1338 C CA . PHE A 1 165 ? -9.245 13.476 11.588 1.00 96.75 165 PHE A CA 1
ATOM 1339 C C . PHE A 1 165 ? -9.430 13.249 10.090 1.00 96.75 165 PHE A C 1
ATOM 1341 O O . PHE A 1 165 ? -9.110 12.184 9.559 1.00 96.75 165 PHE A O 1
ATOM 1348 N N . LEU A 1 166 ? -9.957 14.259 9.401 1.00 97.50 166 LEU A N 1
ATOM 1349 C CA . LEU A 1 166 ? -10.051 14.245 7.946 1.00 97.50 166 LEU A CA 1
ATOM 1350 C C . LEU A 1 166 ? -8.693 14.572 7.338 1.00 97.50 166 LEU A C 1
ATOM 1352 O O . LEU A 1 166 ? -8.027 15.522 7.748 1.00 97.50 166 LEU A O 1
ATOM 1356 N N . LEU A 1 167 ? -8.308 13.795 6.335 1.00 96.62 167 LEU A N 1
ATOM 1357 C CA . LEU A 1 167 ? -7.063 13.970 5.610 1.00 96.62 167 LEU A CA 1
ATOM 1358 C C . LEU A 1 167 ? -7.344 13.979 4.101 1.00 96.62 167 LEU A C 1
ATOM 1360 O O . LEU A 1 167 ? -7.509 12.913 3.496 1.00 96.62 167 LEU A O 1
ATOM 1364 N N . PRO A 1 168 ? -7.393 15.168 3.475 1.00 96.81 168 PRO A N 1
ATOM 1365 C CA . PRO A 1 168 ? -7.382 15.287 2.024 1.00 96.81 168 PRO A CA 1
ATOM 1366 C C . PRO A 1 168 ? -6.056 14.750 1.471 1.00 96.81 168 PRO A C 1
ATOM 1368 O O . PRO A 1 168 ? -4.980 15.174 1.898 1.00 96.81 168 PRO A O 1
ATOM 1371 N N . GLN A 1 169 ? -6.128 13.798 0.544 1.00 94.62 169 GLN A N 1
ATOM 1372 C CA . GLN A 1 169 ? -4.984 13.314 -0.231 1.00 94.62 169 GLN A CA 1
ATOM 1373 C C . GLN A 1 169 ? -5.133 13.776 -1.688 1.00 94.62 169 GLN A C 1
ATOM 1375 O O . GLN A 1 169 ? -5.992 14.602 -1.992 1.00 94.62 169 GLN A O 1
ATOM 1380 N N . GLU A 1 170 ? -4.272 13.302 -2.586 1.00 93.94 170 GLU A N 1
ATOM 1381 C CA . GLU A 1 170 ? -4.231 13.801 -3.963 1.00 93.94 170 GLU A CA 1
ATOM 1382 C C . GLU A 1 170 ? -5.509 13.466 -4.742 1.00 93.94 170 GLU A C 1
ATOM 1384 O O . GLU A 1 170 ? -6.002 14.283 -5.521 1.00 93.94 170 GLU A O 1
ATOM 1389 N N . HIS A 1 171 ? -6.066 12.273 -4.523 1.00 95.19 171 HIS A N 1
ATOM 1390 C CA . HIS A 1 171 ? -7.205 11.778 -5.294 1.00 95.19 171 HIS A CA 1
ATOM 1391 C C . HIS A 1 171 ? -8.392 11.318 -4.444 1.00 95.19 171 HIS A C 1
ATOM 1393 O O . HIS A 1 171 ? -9.480 11.117 -4.984 1.00 95.19 171 HIS A O 1
ATOM 1399 N N . ILE A 1 172 ? -8.204 11.136 -3.137 1.00 96.25 172 ILE A N 1
ATOM 1400 C CA . ILE A 1 172 ? -9.248 10.705 -2.201 1.00 96.25 172 ILE A CA 1
ATOM 1401 C C . ILE A 1 172 ? -9.124 11.457 -0.871 1.00 96.25 172 ILE A C 1
ATOM 1403 O O . ILE A 1 172 ? -8.029 11.786 -0.417 1.00 96.25 172 ILE A O 1
ATOM 1407 N N . THR A 1 173 ? -10.252 11.716 -0.213 1.00 97.88 173 THR A N 1
ATOM 1408 C CA . THR A 1 173 ? -10.276 12.148 1.191 1.00 97.88 173 THR A CA 1
ATOM 1409 C C . THR A 1 173 ? -10.533 10.945 2.087 1.00 97.88 173 THR A C 1
ATOM 1411 O O . THR A 1 173 ? -11.448 10.156 1.839 1.00 97.88 173 THR A O 1
ATOM 1414 N N . VAL A 1 174 ? -9.730 10.807 3.139 1.00 98.25 174 VAL A N 1
ATOM 1415 C CA . VAL A 1 174 ? -9.856 9.718 4.111 1.00 98.25 174 VAL A CA 1
ATOM 1416 C C . VAL A 1 174 ? -10.108 10.259 5.512 1.00 98.25 174 VAL A C 1
ATOM 1418 O O . VAL A 1 174 ? -9.741 11.388 5.835 1.00 98.25 174 VAL A O 1
ATOM 1421 N N . VAL A 1 175 ? -10.712 9.428 6.352 1.00 98.31 175 VAL A N 1
ATOM 1422 C CA . VAL A 1 175 ? -10.728 9.600 7.805 1.00 98.31 175 VAL A CA 1
ATOM 1423 C C . VAL A 1 175 ? -9.569 8.785 8.357 1.00 98.31 175 VAL A C 1
ATOM 1425 O O . VAL A 1 175 ? -9.489 7.582 8.106 1.00 98.31 175 VAL A O 1
ATOM 1428 N N . SER A 1 176 ? -8.663 9.430 9.084 1.00 98.00 176 SER A N 1
ATOM 1429 C CA . SER A 1 176 ? -7.439 8.820 9.602 1.00 98.00 176 SER A CA 1
ATOM 1430 C C . SER A 1 176 ? -7.319 8.961 11.110 1.00 98.00 176 SER A C 1
ATOM 1432 O O . SER A 1 176 ? -7.815 9.914 11.702 1.00 98.00 176 SER A O 1
ATOM 1434 N N . TRP A 1 177 ? -6.625 8.018 11.736 1.00 97.94 177 TRP A N 1
ATOM 1435 C CA . TRP A 1 177 ? -6.226 8.091 13.140 1.00 97.94 177 TRP A CA 1
ATOM 1436 C C . TRP A 1 177 ? -4.960 7.269 13.365 1.00 97.94 177 TRP A C 1
ATOM 1438 O O . TRP A 1 177 ? -4.622 6.387 12.574 1.00 97.94 177 TRP A O 1
ATOM 1448 N N . TYR A 1 178 ? -4.257 7.558 14.452 1.00 97.38 178 TYR A N 1
ATOM 1449 C CA . TYR A 1 178 ? -3.110 6.774 14.893 1.00 97.38 178 TYR A CA 1
ATOM 1450 C C . TYR A 1 178 ? -3.528 5.779 15.966 1.00 97.38 178 TYR A C 1
ATOM 1452 O O . TYR A 1 178 ? -4.394 6.094 16.777 1.00 97.38 178 TYR A O 1
ATOM 1460 N N . LEU A 1 179 ? -2.910 4.601 15.976 1.00 97.19 179 LEU A N 1
ATOM 1461 C CA . LEU A 1 179 ? -3.181 3.496 16.893 1.00 97.19 179 LEU A CA 1
ATOM 1462 C C . LEU A 1 179 ? -1.860 2.905 17.397 1.00 97.19 179 LEU A C 1
ATOM 1464 O O . LEU A 1 179 ? -0.982 2.589 16.593 1.00 97.19 179 LEU A O 1
ATOM 1468 N N . ARG A 1 180 ? -1.731 2.711 18.713 1.00 94.94 180 ARG A N 1
ATOM 1469 C CA . ARG A 1 180 ? -0.581 2.024 19.322 1.00 94.94 180 ARG A CA 1
ATOM 1470 C C . ARG A 1 180 ? -0.825 0.510 19.360 1.00 94.94 180 ARG A C 1
ATOM 1472 O O . ARG A 1 180 ? -1.672 0.031 20.114 1.00 94.94 180 ARG A O 1
ATOM 1479 N N . LEU A 1 181 ? -0.066 -0.244 18.568 1.00 93.38 181 LEU A N 1
ATOM 1480 C CA . LEU A 1 181 ? -0.091 -1.712 18.498 1.00 93.38 181 LEU A CA 1
ATOM 1481 C C . LEU A 1 181 ? 0.897 -2.396 19.440 1.00 93.38 181 LEU A C 1
ATOM 1483 O O . LEU A 1 181 ? 0.726 -3.572 19.753 1.00 93.38 181 LEU A O 1
ATOM 1487 N N . ASP A 1 182 ? 1.919 -1.682 19.893 1.00 87.19 182 ASP A N 1
ATOM 1488 C CA . ASP A 1 182 ? 2.930 -2.219 20.794 1.00 87.19 182 ASP A CA 1
ATOM 1489 C C . ASP A 1 182 ? 3.404 -1.115 21.738 1.00 87.19 182 ASP A C 1
ATOM 1491 O O . ASP A 1 182 ? 3.703 -0.011 21.296 1.00 87.19 182 ASP A O 1
ATOM 1495 N N . SER A 1 183 ? 3.442 -1.406 23.037 1.00 73.25 183 SER A N 1
ATOM 1496 C CA . SER A 1 183 ? 3.879 -0.485 24.091 1.00 73.25 183 SER A CA 1
ATOM 1497 C C . SER A 1 183 ? 5.188 -0.927 24.750 1.00 73.25 183 SER A C 1
ATOM 1499 O O . SER A 1 183 ? 5.430 -0.590 25.908 1.00 73.25 183 SER A O 1
ATOM 1501 N N . THR A 1 184 ? 6.009 -1.728 24.063 1.00 71.69 184 THR A N 1
ATOM 1502 C CA . THR A 1 184 ? 7.309 -2.170 24.581 1.00 71.69 184 THR A CA 1
ATOM 1503 C C . THR A 1 184 ? 8.153 -0.956 24.981 1.00 71.69 184 THR A C 1
ATOM 1505 O O . THR A 1 184 ? 8.528 -0.127 24.155 1.00 71.69 184 THR A O 1
ATOM 1508 N N . THR A 1 185 ? 8.430 -0.861 26.281 1.00 55.12 185 THR A N 1
ATOM 1509 C CA . THR A 1 185 ? 8.819 0.362 27.001 1.00 55.12 185 THR A CA 1
ATOM 1510 C C . THR A 1 185 ? 10.235 0.868 26.705 1.00 55.12 185 THR A C 1
ATOM 1512 O O . THR A 1 185 ? 10.621 1.919 27.204 1.00 55.12 185 THR A O 1
ATOM 1515 N N . SER A 1 186 ? 11.031 0.132 25.924 1.00 56.50 186 SER A N 1
ATOM 1516 C CA . SER A 1 186 ? 12.446 0.432 25.657 1.00 56.50 186 SER A CA 1
ATOM 1517 C C . SER A 1 186 ? 12.714 1.041 24.276 1.00 56.50 186 SER A C 1
ATOM 1519 O O . SER A 1 186 ? 13.864 1.066 23.842 1.00 56.50 186 SER A O 1
ATOM 1521 N N . ALA A 1 187 ? 11.679 1.471 23.555 1.00 65.88 187 ALA A N 1
ATOM 1522 C CA . ALA A 1 187 ? 11.796 1.962 22.185 1.00 65.88 187 ALA A CA 1
ATOM 1523 C C . ALA A 1 187 ? 11.472 3.463 22.060 1.00 65.88 187 ALA A C 1
ATOM 1525 O O . ALA A 1 187 ? 10.991 4.088 23.005 1.00 65.88 187 ALA A O 1
ATOM 1526 N N . MET A 1 188 ? 11.772 4.042 20.890 1.00 82.50 188 MET A N 1
ATOM 1527 C CA . MET A 1 188 ? 11.483 5.447 20.563 1.00 82.50 188 MET A CA 1
ATOM 1528 C C . MET A 1 188 ? 10.007 5.807 20.842 1.00 82.50 188 MET A C 1
ATOM 1530 O O . MET A 1 188 ? 9.142 4.935 20.742 1.00 82.50 188 MET A O 1
ATOM 1534 N N . PRO A 1 189 ? 9.674 7.074 21.159 1.00 84.69 189 PRO A N 1
ATOM 1535 C CA . PRO A 1 189 ? 8.309 7.472 21.531 1.00 84.69 189 PRO A CA 1
ATOM 1536 C C . PRO A 1 189 ? 7.214 7.123 20.508 1.00 84.69 189 PRO A C 1
ATOM 1538 O O . PRO A 1 189 ? 6.051 6.939 20.877 1.00 84.69 189 PRO A O 1
ATOM 1541 N N . ASP A 1 190 ? 7.568 7.013 19.230 1.00 85.31 190 ASP A N 1
ATOM 1542 C CA . ASP A 1 190 ? 6.699 6.662 18.104 1.00 85.31 190 ASP A CA 1
ATOM 1543 C C . ASP A 1 190 ? 6.634 5.151 17.802 1.00 85.31 190 ASP A C 1
ATOM 1545 O O . ASP A 1 190 ? 5.887 4.721 16.920 1.00 85.31 190 ASP A O 1
ATOM 1549 N N . TRP A 1 191 ? 7.377 4.331 18.546 1.00 87.31 191 TRP A N 1
ATOM 1550 C CA . TRP A 1 191 ? 7.462 2.891 18.333 1.00 87.31 191 TRP A CA 1
ATOM 1551 C C . TRP A 1 191 ? 6.109 2.190 18.452 1.00 87.31 191 TRP A C 1
ATOM 1553 O O . TRP A 1 191 ? 5.328 2.447 19.367 1.00 87.31 191 TRP A O 1
ATOM 1563 N N . GLY A 1 192 ? 5.831 1.258 17.544 1.00 90.31 192 GLY A N 1
ATOM 1564 C CA . GLY A 1 192 ? 4.587 0.495 17.584 1.00 90.31 192 GLY A CA 1
ATOM 1565 C C . GLY A 1 192 ? 3.340 1.323 17.272 1.00 90.31 192 GLY A C 1
ATOM 1566 O O . GLY A 1 192 ? 2.235 0.852 17.533 1.00 90.31 192 GLY A O 1
ATOM 1567 N N . ILE A 1 193 ? 3.477 2.543 16.737 1.00 93.75 193 ILE A N 1
ATOM 1568 C CA . ILE A 1 193 ? 2.340 3.323 16.244 1.00 93.75 193 ILE A CA 1
ATOM 1569 C C . ILE A 1 193 ? 2.161 3.118 14.745 1.00 93.75 193 ILE A C 1
ATOM 1571 O O . ILE A 1 193 ? 3.078 3.307 13.948 1.00 93.75 193 ILE A O 1
ATOM 1575 N N . VAL A 1 194 ? 0.922 2.837 14.354 1.00 95.94 194 VAL A N 1
ATOM 1576 C CA . VAL A 1 194 ? 0.490 2.799 12.956 1.00 95.94 194 VAL A CA 1
ATOM 1577 C C . VAL A 1 194 ? -0.611 3.818 12.723 1.00 95.94 194 VAL A C 1
ATOM 1579 O O . VAL A 1 194 ? -1.322 4.209 13.649 1.00 95.94 194 VAL A O 1
ATOM 1582 N N . ARG A 1 195 ? -0.767 4.254 11.476 1.00 97.44 195 ARG A N 1
ATOM 1583 C CA . ARG A 1 195 ? -1.898 5.079 11.059 1.00 97.44 195 ARG A CA 1
ATOM 1584 C C . ARG A 1 195 ? -2.883 4.212 10.301 1.00 97.44 195 ARG A C 1
ATOM 1586 O O . ARG A 1 195 ? -2.497 3.538 9.351 1.00 97.44 195 ARG A O 1
ATOM 1593 N N . LEU A 1 196 ? -4.140 4.257 10.706 1.00 98.00 196 LEU A N 1
ATOM 1594 C CA . LEU A 1 196 ? -5.236 3.645 9.973 1.00 98.00 196 LEU A CA 1
ATOM 1595 C C . LEU A 1 196 ? -5.987 4.718 9.193 1.00 98.00 196 LEU A C 1
ATOM 1597 O O . LEU A 1 196 ? -6.055 5.875 9.617 1.00 98.00 196 LEU A O 1
ATOM 1601 N N . GLU A 1 197 ? -6.531 4.343 8.042 1.00 98.19 197 GLU A N 1
ATOM 1602 C CA . GLU A 1 197 ? -7.383 5.222 7.251 1.00 98.19 197 GLU A CA 1
ATOM 1603 C C . GLU A 1 197 ? -8.522 4.467 6.561 1.00 98.19 197 GLU A C 1
ATOM 1605 O O . GLU A 1 197 ? -8.342 3.334 6.119 1.00 98.19 197 GLU A O 1
ATOM 1610 N N . ILE A 1 198 ? -9.686 5.111 6.461 1.00 98.19 198 ILE A N 1
ATOM 1611 C CA . ILE A 1 198 ? -10.860 4.637 5.710 1.00 98.19 198 ILE A CA 1
ATOM 1612 C C . ILE A 1 198 ? -11.366 5.745 4.778 1.00 98.19 198 ILE A C 1
ATOM 1614 O O . ILE A 1 198 ? -11.160 6.924 5.085 1.00 98.19 198 ILE A O 1
ATOM 1618 N N . PRO A 1 199 ? -12.043 5.428 3.660 1.00 98.00 199 PRO A N 1
ATOM 1619 C CA . PRO A 1 199 ? -12.623 6.450 2.791 1.00 98.00 199 PRO A CA 1
ATOM 1620 C C . PRO A 1 199 ? -13.624 7.342 3.542 1.00 98.00 199 PRO A C 1
ATOM 1622 O O . PRO A 1 199 ? -14.498 6.838 4.251 1.00 98.00 199 PRO A O 1
ATOM 1625 N N . GLU A 1 200 ? -13.541 8.667 3.363 1.00 98.12 200 GLU A N 1
ATOM 1626 C CA . GLU A 1 200 ? -14.495 9.608 3.979 1.00 98.12 200 GLU A CA 1
ATOM 1627 C C . GLU A 1 200 ? -15.930 9.328 3.524 1.00 98.12 200 GLU A C 1
ATOM 1629 O O . GLU A 1 200 ? -16.844 9.316 4.348 1.00 98.12 200 GLU A O 1
ATOM 1634 N N . LYS A 1 201 ? -16.120 9.016 2.236 1.00 97.75 201 LYS A N 1
ATOM 1635 C CA . LYS A 1 201 ? -17.442 8.715 1.676 1.00 97.75 201 LYS A CA 1
ATOM 1636 C C . LYS A 1 201 ? -18.075 7.503 2.345 1.00 97.75 201 LYS A C 1
ATOM 1638 O O . LYS A 1 201 ? -19.237 7.585 2.724 1.00 97.75 201 LYS A O 1
ATOM 1643 N N . PHE A 1 202 ? -17.327 6.417 2.533 1.00 97.31 202 PHE A N 1
ATOM 1644 C CA . PHE A 1 202 ? -17.793 5.236 3.258 1.00 97.31 202 PHE A CA 1
ATOM 1645 C C . PHE A 1 202 ? -18.176 5.584 4.703 1.00 97.31 202 PHE A C 1
ATOM 1647 O O . PHE A 1 202 ? -19.279 5.266 5.149 1.00 97.31 202 PHE A O 1
ATOM 1654 N N . PHE A 1 203 ? -17.309 6.312 5.417 1.00 97.62 203 PHE A N 1
ATOM 1655 C CA . PHE A 1 203 ? -17.579 6.730 6.794 1.00 97.62 203 PHE A CA 1
ATOM 1656 C C . PHE A 1 203 ? -18.842 7.592 6.915 1.00 97.62 203 PHE A C 1
ATOM 1658 O O . PHE A 1 203 ? -19.644 7.408 7.827 1.00 97.62 203 PHE A O 1
ATOM 1665 N N . ARG A 1 204 ? -19.059 8.515 5.977 1.00 97.81 204 ARG A N 1
ATOM 1666 C CA . ARG A 1 204 ? -20.222 9.403 5.989 1.00 97.81 204 ARG A CA 1
ATOM 1667 C C . ARG A 1 204 ? -21.505 8.711 5.530 1.00 97.81 204 ARG A C 1
ATOM 1669 O O . ARG A 1 204 ? -22.542 8.912 6.149 1.00 97.81 204 ARG A O 1
ATOM 1676 N N . LEU A 1 205 ? -21.453 7.943 4.442 1.00 97.50 205 LEU A N 1
ATOM 1677 C CA . LEU A 1 205 ? -22.643 7.388 3.789 1.00 97.50 205 LEU A CA 1
ATOM 1678 C C . LEU A 1 205 ? -23.099 6.062 4.404 1.00 97.50 205 LEU A C 1
ATOM 1680 O O . LEU A 1 205 ? -24.298 5.872 4.573 1.00 97.50 205 LEU A O 1
ATOM 1684 N N . GLN A 1 206 ? -22.168 5.169 4.751 1.00 96.50 206 GLN A N 1
ATOM 1685 C CA . GLN A 1 206 ? -22.499 3.840 5.286 1.00 96.50 206 GLN A CA 1
ATOM 1686 C C . GLN A 1 206 ? -22.490 3.819 6.809 1.00 96.50 206 GLN A C 1
ATOM 1688 O O . GLN A 1 206 ? -23.348 3.193 7.423 1.00 96.50 206 GLN A O 1
ATOM 1693 N N . LEU A 1 207 ? -21.529 4.515 7.424 1.00 95.88 207 LEU A N 1
ATOM 1694 C CA . LEU A 1 207 ? -21.363 4.513 8.879 1.00 95.88 207 LEU A CA 1
ATOM 1695 C C . LEU A 1 207 ? -22.011 5.717 9.565 1.00 95.88 207 LEU A C 1
ATOM 1697 O O . LEU A 1 207 ? -21.980 5.787 10.786 1.00 95.88 207 LEU A O 1
ATOM 1701 N N . GLN A 1 208 ? -22.570 6.674 8.814 1.00 96.38 208 GLN A N 1
ATOM 1702 C CA . GLN A 1 208 ? -23.201 7.885 9.362 1.00 96.38 208 GLN A CA 1
ATOM 1703 C C . GLN A 1 208 ? -22.301 8.637 10.358 1.00 96.38 208 GLN A C 1
ATOM 1705 O O . GLN A 1 208 ? -22.772 9.230 11.324 1.00 96.38 208 GLN A O 1
ATOM 1710 N N . GLN A 1 209 ? -20.989 8.606 10.112 1.00 94.19 209 GLN A N 1
ATOM 1711 C CA . GLN A 1 209 ? -19.960 9.195 10.969 1.00 94.19 209 GLN A CA 1
ATOM 1712 C C . GLN A 1 209 ? -19.875 8.592 12.384 1.00 94.19 209 GLN A C 1
ATOM 1714 O O . GLN A 1 209 ? -19.360 9.227 13.308 1.00 94.19 209 GLN A O 1
ATOM 1719 N N . ASP A 1 210 ? -20.331 7.351 12.562 1.00 93.62 210 ASP A N 1
ATOM 1720 C CA . ASP A 1 210 ? -20.287 6.658 13.842 1.00 93.62 210 ASP A CA 1
ATOM 1721 C C . ASP A 1 210 ? -18.849 6.298 14.254 1.00 93.62 210 ASP A C 1
ATOM 1723 O O . ASP A 1 210 ? -18.203 5.385 13.726 1.00 93.62 210 ASP A O 1
ATOM 1727 N N . SER A 1 211 ? -18.345 7.015 15.259 1.00 92.88 211 SER A N 1
ATOM 1728 C CA . SER A 1 211 ? -17.021 6.779 15.843 1.00 92.88 211 SER A CA 1
ATOM 1729 C C . SER A 1 211 ? -16.865 5.409 16.519 1.00 92.88 211 SER A C 1
ATOM 1731 O O . SER A 1 211 ? -15.733 4.936 16.654 1.00 92.88 211 SER A O 1
ATOM 1733 N N . THR A 1 212 ? -17.960 4.729 16.880 1.00 95.50 212 THR A N 1
ATOM 1734 C CA . THR A 1 212 ? -17.895 3.392 17.491 1.00 95.50 212 THR A CA 1
ATOM 1735 C C . THR A 1 212 ? -17.330 2.351 16.525 1.00 95.50 212 THR A C 1
ATOM 1737 O O . THR A 1 212 ? -16.632 1.430 16.959 1.00 95.50 212 THR A O 1
ATOM 1740 N N . TYR A 1 213 ? -17.529 2.534 15.213 1.00 95.12 213 TYR A N 1
ATOM 1741 C CA . TYR A 1 213 ? -16.893 1.711 14.186 1.00 95.12 213 TYR A CA 1
ATOM 1742 C C . TYR A 1 213 ? -15.368 1.839 14.233 1.00 95.12 213 TYR A C 1
ATOM 1744 O O . TYR A 1 213 ? -14.657 0.837 14.189 1.00 95.12 213 TYR A O 1
ATOM 1752 N N . ILE A 1 214 ? -14.852 3.065 14.375 1.00 96.62 214 ILE A N 1
ATOM 1753 C CA . ILE A 1 214 ? -13.410 3.336 14.461 1.00 96.62 214 ILE A CA 1
ATOM 1754 C C . ILE A 1 214 ? -12.820 2.685 15.721 1.00 96.62 214 ILE A C 1
ATOM 1756 O O . ILE A 1 214 ? -11.735 2.099 15.667 1.00 96.62 214 ILE A O 1
ATOM 1760 N N . ASP A 1 215 ? -13.540 2.729 16.844 1.00 96.62 215 ASP A N 1
ATOM 1761 C CA . ASP A 1 215 ? -13.130 2.061 18.085 1.00 96.62 215 ASP A CA 1
ATOM 1762 C C . ASP A 1 215 ? -13.106 0.539 17.948 1.00 96.62 215 ASP A C 1
ATOM 1764 O O . ASP A 1 215 ? -12.145 -0.110 18.370 1.00 96.62 215 ASP A O 1
ATOM 1768 N N . ALA A 1 216 ? -14.150 -0.038 17.350 1.00 95.81 216 ALA A N 1
ATOM 1769 C CA . ALA A 1 216 ? -14.244 -1.473 17.112 1.00 95.81 216 ALA A CA 1
ATOM 1770 C C . ALA A 1 216 ? -13.148 -1.955 16.153 1.00 95.81 216 ALA A C 1
ATOM 1772 O O . ALA A 1 216 ? -12.481 -2.951 16.435 1.00 95.81 216 ALA A O 1
ATOM 1773 N N . LEU A 1 217 ? -12.908 -1.215 15.068 1.00 95.69 217 LEU A N 1
ATOM 1774 C CA . LEU A 1 217 ? -11.844 -1.495 14.111 1.00 95.69 217 LEU A CA 1
ATOM 1775 C C . LEU A 1 217 ? -10.466 -1.415 14.773 1.00 95.69 217 LEU A C 1
ATOM 1777 O O . LEU A 1 217 ? -9.646 -2.305 14.580 1.00 95.69 217 LEU A O 1
ATOM 1781 N N . SER A 1 218 ? -10.221 -0.397 15.600 1.00 97.06 218 SER A N 1
ATOM 1782 C CA . SER A 1 218 ? -8.948 -0.253 16.316 1.00 97.06 218 SER A CA 1
ATOM 1783 C C . SER A 1 218 ? -8.688 -1.433 17.253 1.00 97.06 218 SER A C 1
ATOM 1785 O O . SER A 1 218 ? -7.599 -2.005 17.234 1.00 97.06 218 SER A O 1
ATOM 1787 N N . ARG A 1 219 ? -9.707 -1.860 18.012 1.00 95.56 219 ARG A N 1
ATOM 1788 C CA . ARG A 1 219 ? -9.628 -3.061 18.858 1.00 95.56 219 ARG A CA 1
ATOM 1789 C C . ARG A 1 219 ? -9.359 -4.320 18.036 1.00 95.56 219 ARG A C 1
ATOM 1791 O O . ARG A 1 219 ? -8.453 -5.076 18.375 1.00 95.56 219 ARG A O 1
ATOM 1798 N N . MET A 1 220 ? -10.083 -4.506 16.933 1.00 93.56 220 MET A N 1
ATOM 1799 C CA . MET A 1 220 ? -9.907 -5.651 16.038 1.00 93.56 220 MET A CA 1
ATOM 1800 C C . MET A 1 220 ? -8.491 -5.703 15.447 1.00 93.56 220 MET A C 1
ATOM 1802 O O . MET A 1 220 ? -7.855 -6.753 15.467 1.00 93.56 220 MET A O 1
ATOM 1806 N N . VAL A 1 221 ? -7.938 -4.574 14.999 1.00 94.69 221 VAL A N 1
ATOM 1807 C CA . VAL A 1 221 ? -6.559 -4.512 14.486 1.00 94.69 221 VAL A CA 1
ATOM 1808 C C . VAL A 1 221 ? -5.543 -4.919 15.563 1.00 94.69 221 VAL A C 1
ATOM 1810 O O . VAL A 1 221 ? -4.617 -5.676 15.270 1.00 94.69 221 VAL A O 1
ATOM 1813 N N . CYS A 1 222 ? -5.730 -4.504 16.820 1.00 94.25 222 CYS A N 1
ATOM 1814 C CA . CYS A 1 222 ? -4.870 -4.935 17.927 1.00 94.25 222 CYS A CA 1
ATOM 1815 C C . CYS A 1 222 ? -4.913 -6.453 18.180 1.00 94.25 222 CYS A C 1
ATOM 1817 O O . CYS A 1 222 ? -3.892 -7.028 18.565 1.00 94.25 222 CYS A O 1
ATOM 1819 N N . GLU A 1 223 ? -6.049 -7.119 17.951 1.00 92.19 223 GLU A N 1
ATOM 1820 C CA . GLU A 1 223 ? -6.162 -8.582 18.069 1.00 92.19 223 GLU A CA 1
ATOM 1821 C C . GLU A 1 223 ? -5.325 -9.315 17.011 1.00 92.19 223 GLU A C 1
ATOM 1823 O O . GLU A 1 223 ? -4.765 -10.378 17.294 1.00 92.19 223 GLU A O 1
ATOM 1828 N N . TYR A 1 224 ? -5.177 -8.718 15.825 1.00 91.94 224 TYR A N 1
ATOM 1829 C CA . TYR A 1 224 ? -4.365 -9.246 14.726 1.00 91.94 224 TYR A CA 1
ATOM 1830 C C . TYR A 1 224 ? -2.881 -8.886 14.806 1.00 91.94 224 TYR A C 1
ATOM 1832 O O . TYR A 1 224 ? -2.134 -9.277 13.905 1.00 91.94 224 TYR A O 1
ATOM 1840 N N . ARG A 1 225 ? -2.425 -8.165 15.839 1.00 91.75 225 ARG A N 1
ATOM 1841 C CA . ARG A 1 225 ? -1.018 -7.751 15.949 1.00 91.75 225 ARG A CA 1
ATOM 1842 C C . ARG A 1 225 ? -0.065 -8.935 15.799 1.00 91.75 225 ARG A C 1
ATOM 1844 O O . ARG A 1 225 ? -0.316 -10.028 16.318 1.00 91.75 225 ARG A O 1
ATOM 1851 N N . CYS A 1 226 ? 1.049 -8.702 15.120 1.00 87.38 226 CYS A N 1
ATOM 1852 C CA . CYS A 1 226 ? 2.118 -9.680 15.061 1.00 87.38 226 CYS A CA 1
ATOM 1853 C C . CYS A 1 226 ? 2.682 -9.897 16.480 1.00 87.38 226 CYS A C 1
ATOM 1855 O O . CYS A 1 226 ? 2.872 -8.960 17.258 1.00 87.38 226 CYS A O 1
ATOM 1857 N N . LYS A 1 227 ? 2.881 -11.166 16.850 1.00 84.75 227 LYS A N 1
ATOM 1858 C CA . LYS A 1 227 ? 3.470 -11.579 18.139 1.00 84.75 227 LYS A CA 1
ATOM 1859 C C . LYS A 1 227 ? 4.815 -12.280 17.958 1.00 84.75 227 LYS A C 1
ATOM 1861 O O . LYS A 1 227 ? 5.447 -12.645 18.948 1.00 84.75 227 LYS A O 1
ATOM 1866 N N . ASP A 1 228 ? 5.222 -12.488 16.712 1.00 82.38 228 ASP A N 1
ATOM 1867 C CA . ASP A 1 228 ? 6.475 -13.129 16.364 1.00 82.38 228 ASP A CA 1
ATOM 1868 C C . ASP A 1 228 ? 7.624 -12.142 16.565 1.00 82.38 228 ASP A C 1
ATOM 1870 O O . ASP A 1 228 ? 7.835 -11.239 15.765 1.00 82.38 228 ASP A O 1
ATOM 1874 N N . LYS A 1 229 ? 8.372 -12.312 17.655 1.00 79.00 229 LYS A N 1
ATOM 1875 C CA . LYS A 1 229 ? 9.496 -11.430 17.993 1.00 79.00 229 LYS A CA 1
ATOM 1876 C C . LYS A 1 229 ? 10.674 -11.543 17.020 1.00 79.00 229 LYS A C 1
ATOM 1878 O O . LYS A 1 229 ? 11.551 -10.688 17.069 1.00 79.00 229 LYS A O 1
ATOM 1883 N N . SER A 1 230 ? 10.727 -12.590 16.192 1.00 80.75 230 SER A N 1
ATOM 1884 C CA . SER A 1 230 ? 11.783 -12.754 15.186 1.00 80.75 230 SER A CA 1
ATOM 1885 C C . SER A 1 230 ? 11.536 -11.910 13.934 1.00 80.75 230 SER A C 1
ATOM 1887 O O . SER A 1 230 ? 12.466 -11.630 13.181 1.00 80.75 230 SER A O 1
ATOM 1889 N N . TYR A 1 231 ? 10.298 -11.453 13.737 1.00 78.38 231 TYR A N 1
ATOM 1890 C CA . TYR A 1 231 ? 9.940 -10.581 12.636 1.00 78.38 231 TYR A CA 1
ATOM 1891 C C . TYR A 1 231 ? 10.323 -9.131 12.966 1.00 78.38 231 TYR A C 1
ATOM 1893 O O . TYR A 1 231 ? 9.790 -8.521 13.893 1.00 78.38 231 TYR A O 1
ATOM 1901 N N . GLU A 1 232 ? 11.246 -8.564 12.182 1.00 77.25 232 GLU A N 1
ATOM 1902 C CA . GLU A 1 232 ? 11.875 -7.251 12.421 1.00 77.25 232 GLU A CA 1
ATOM 1903 C C . GLU A 1 232 ? 10.856 -6.127 12.686 1.00 77.25 232 GLU A C 1
ATOM 1905 O O . GLU A 1 232 ? 11.087 -5.232 13.497 1.00 77.25 232 GLU A O 1
ATOM 1910 N N . ARG A 1 233 ? 9.693 -6.192 12.028 1.00 80.00 233 ARG A N 1
ATOM 1911 C CA . ARG A 1 233 ? 8.637 -5.171 12.090 1.00 80.00 233 ARG A CA 1
ATOM 1912 C C . ARG A 1 233 ? 7.429 -5.596 12.925 1.00 80.00 233 ARG A C 1
ATOM 1914 O O . ARG A 1 233 ? 6.340 -5.058 12.728 1.00 80.00 233 ARG A O 1
ATOM 1921 N N . ALA A 1 234 ? 7.584 -6.556 13.839 1.00 82.00 234 ALA A N 1
ATOM 1922 C CA . ALA A 1 234 ? 6.474 -7.116 14.617 1.00 82.00 234 ALA A CA 1
ATOM 1923 C C . ALA A 1 234 ? 5.660 -6.064 15.379 1.00 82.00 234 ALA A C 1
ATOM 1925 O O . ALA A 1 234 ? 4.435 -6.153 15.424 1.00 82.00 234 ALA A O 1
ATOM 1926 N N . SER A 1 235 ? 6.322 -5.030 15.901 1.00 83.12 235 SER A N 1
ATOM 1927 C CA . SER A 1 235 ? 5.693 -3.945 16.663 1.00 83.12 235 SER A CA 1
ATOM 1928 C C . SER A 1 235 ? 4.703 -3.100 15.853 1.00 83.12 235 SER A C 1
ATOM 1930 O O . SER A 1 235 ? 3.789 -2.508 16.422 1.00 83.12 235 SER A O 1
ATOM 1932 N N . VAL A 1 236 ? 4.865 -3.044 14.528 1.00 88.50 236 VAL A N 1
ATOM 1933 C CA . VAL A 1 236 ? 4.055 -2.228 13.604 1.00 88.50 236 VAL A CA 1
ATOM 1934 C C . VAL A 1 236 ? 3.391 -3.072 12.516 1.00 88.50 236 VAL A C 1
ATOM 1936 O O . VAL A 1 236 ? 2.974 -2.550 11.484 1.00 88.50 236 VAL A O 1
ATOM 1939 N N . SER A 1 237 ? 3.298 -4.385 12.710 1.00 91.50 237 SER A N 1
ATOM 1940 C CA . SER A 1 237 ? 2.720 -5.298 11.727 1.00 91.50 237 SER A CA 1
ATOM 1941 C C . SER A 1 237 ? 1.632 -6.164 12.336 1.00 91.50 237 SER A C 1
ATOM 1943 O O . SER A 1 237 ? 1.486 -6.290 13.553 1.00 91.50 237 SER A O 1
ATOM 1945 N N . LEU A 1 238 ? 0.854 -6.776 11.455 1.00 93.44 238 LEU A N 1
ATOM 1946 C CA . LEU A 1 238 ? -0.205 -7.702 11.810 1.00 93.44 238 LEU A CA 1
ATOM 1947 C C . LEU A 1 238 ? 0.155 -9.086 11.290 1.00 93.44 238 LEU A C 1
ATOM 1949 O O . LEU A 1 238 ? 0.743 -9.216 10.217 1.00 93.44 238 LEU A O 1
ATOM 1953 N N . TYR A 1 239 ? -0.248 -10.122 12.017 1.00 91.75 239 TYR A N 1
ATOM 1954 C CA . TYR A 1 239 ? -0.040 -11.509 11.611 1.00 91.75 239 TYR A CA 1
ATOM 1955 C C . TYR A 1 239 ? -0.561 -11.804 10.186 1.00 91.75 239 TYR A C 1
ATOM 1957 O O . TYR A 1 239 ? 0.163 -12.448 9.428 1.00 91.75 239 TYR A O 1
ATOM 1965 N N . PRO A 1 240 ? -1.736 -11.297 9.744 1.00 92.69 240 PRO A N 1
ATOM 1966 C CA . PRO A 1 240 ? -2.159 -11.459 8.355 1.00 92.69 240 PRO A CA 1
ATOM 1967 C C . PRO A 1 240 ? -1.229 -10.827 7.318 1.00 92.69 240 PRO A C 1
ATOM 1969 O O . PRO A 1 240 ? -1.032 -11.415 6.259 1.00 92.69 240 PRO A O 1
ATOM 1972 N N . ILE A 1 241 ? -0.630 -9.673 7.626 1.00 93.38 241 ILE A N 1
ATOM 1973 C CA . ILE A 1 241 ? 0.312 -8.996 6.725 1.00 93.38 241 ILE A CA 1
ATOM 1974 C C . ILE A 1 241 ? 1.628 -9.774 6.664 1.00 93.38 241 ILE A C 1
ATOM 1976 O O . ILE A 1 241 ? 2.097 -10.074 5.573 1.00 93.38 241 ILE A O 1
ATOM 1980 N N . GLN A 1 242 ? 2.172 -10.191 7.812 1.00 92.62 242 GLN A N 1
ATOM 1981 C CA . GLN A 1 242 ? 3.350 -11.066 7.849 1.00 92.62 242 GLN A CA 1
ATOM 1982 C C . GLN A 1 242 ? 3.112 -12.332 7.015 1.00 92.62 242 GLN A C 1
ATOM 1984 O O . GLN A 1 242 ? 3.944 -12.713 6.196 1.00 92.62 242 GLN A O 1
ATOM 1989 N N . ARG A 1 243 ? 1.944 -12.969 7.167 1.00 92.12 243 ARG A N 1
ATOM 1990 C C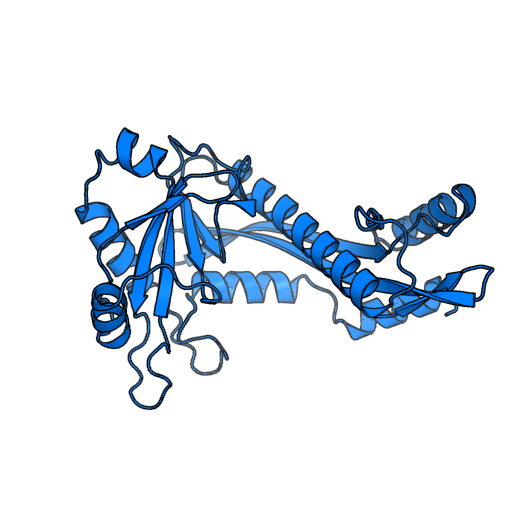A . ARG A 1 243 ? 1.629 -14.188 6.420 1.00 92.12 243 ARG A CA 1
ATOM 1991 C C . ARG A 1 243 ? 1.506 -13.942 4.913 1.00 92.12 243 ARG A C 1
ATOM 1993 O O . ARG A 1 243 ? 1.908 -14.799 4.128 1.00 92.12 243 ARG A O 1
ATOM 2000 N N . ALA A 1 244 ? 0.967 -12.792 4.511 1.00 93.31 244 ALA A N 1
ATOM 2001 C CA . ALA A 1 244 ? 0.927 -12.362 3.117 1.00 93.31 244 ALA A CA 1
ATOM 2002 C C . ALA A 1 244 ? 2.339 -12.187 2.537 1.00 93.31 244 ALA A C 1
ATOM 2004 O O . ALA A 1 244 ? 2.617 -12.698 1.451 1.00 93.31 244 ALA A O 1
ATOM 2005 N N . GLU A 1 245 ? 3.235 -11.538 3.283 1.00 92.25 245 GLU A N 1
ATOM 2006 C CA . GLU A 1 245 ? 4.642 -11.358 2.907 1.00 92.25 245 GLU A CA 1
ATOM 2007 C C . GLU A 1 245 ? 5.374 -12.703 2.774 1.00 92.25 245 GLU A C 1
ATOM 2009 O O . GLU A 1 245 ? 6.047 -12.930 1.773 1.00 92.25 245 GLU A O 1
ATOM 2014 N N . GLU A 1 246 ? 5.192 -13.634 3.717 1.00 91.75 246 GLU A N 1
ATOM 2015 C CA . GLU A 1 246 ? 5.778 -14.984 3.654 1.00 91.75 246 GLU A CA 1
ATOM 2016 C C . GLU A 1 246 ? 5.307 -15.770 2.423 1.00 91.75 246 GLU A C 1
ATOM 2018 O O . GLU A 1 246 ? 6.100 -16.437 1.758 1.00 91.75 246 GLU A O 1
ATOM 2023 N N . ILE A 1 247 ? 4.009 -15.702 2.111 1.00 91.06 247 ILE A N 1
ATOM 2024 C CA . ILE A 1 247 ? 3.425 -16.380 0.949 1.00 91.06 247 ILE A CA 1
ATOM 2025 C C . ILE A 1 247 ? 3.974 -15.794 -0.350 1.00 91.06 247 ILE A C 1
ATOM 2027 O O . ILE A 1 247 ? 4.334 -16.557 -1.246 1.00 91.06 247 ILE A O 1
ATOM 2031 N N . LEU A 1 248 ? 4.046 -14.464 -0.457 1.00 91.94 248 LEU A N 1
ATOM 2032 C CA . LEU A 1 248 ? 4.642 -13.806 -1.618 1.00 91.94 248 LEU A CA 1
ATOM 2033 C C . LEU A 1 248 ? 6.125 -14.166 -1.742 1.00 91.94 248 LEU A C 1
ATOM 2035 O O . LEU A 1 248 ? 6.551 -14.589 -2.816 1.00 91.94 248 LEU A O 1
ATOM 2039 N N . GLY A 1 249 ? 6.879 -14.107 -0.643 1.00 90.94 249 GLY A N 1
ATOM 2040 C CA . GLY A 1 249 ? 8.292 -14.478 -0.600 1.00 90.94 249 GLY A CA 1
ATOM 2041 C C . GLY A 1 249 ? 8.545 -15.919 -1.047 1.00 90.94 249 GLY A C 1
ATOM 2042 O O . GLY A 1 249 ? 9.475 -16.165 -1.805 1.00 90.94 249 GLY A O 1
ATOM 2043 N N . ALA A 1 250 ? 7.676 -16.863 -0.674 1.00 90.31 250 ALA A N 1
ATOM 2044 C CA . ALA A 1 250 ? 7.774 -18.258 -1.112 1.00 90.31 250 ALA A CA 1
ATOM 2045 C C . ALA A 1 250 ? 7.460 -18.470 -2.607 1.00 90.31 250 ALA A C 1
ATOM 2047 O O . ALA A 1 250 ? 7.839 -19.493 -3.175 1.00 90.31 250 ALA A O 1
ATOM 2048 N N . THR A 1 251 ? 6.742 -17.539 -3.243 1.00 87.19 251 THR A N 1
ATOM 2049 C CA . THR A 1 251 ? 6.456 -17.569 -4.691 1.00 87.19 251 THR A CA 1
ATOM 2050 C C . THR A 1 251 ? 7.482 -16.811 -5.531 1.00 87.19 251 THR A C 1
ATOM 2052 O O . THR A 1 251 ? 7.509 -16.968 -6.751 1.00 87.19 251 THR A O 1
ATOM 2055 N N . MET A 1 252 ? 8.313 -15.997 -4.883 1.00 87.69 252 MET A N 1
ATOM 2056 C CA . MET A 1 252 ? 9.386 -15.239 -5.507 1.00 87.69 252 MET A CA 1
ATOM 2057 C C . MET A 1 252 ? 10.629 -16.113 -5.700 1.00 87.69 252 MET A C 1
ATOM 2059 O O . MET A 1 252 ? 10.929 -17.021 -4.925 1.00 87.69 252 MET A O 1
ATOM 2063 N N . THR A 1 253 ? 11.355 -15.845 -6.773 1.00 80.62 253 THR A N 1
ATOM 2064 C CA . THR A 1 253 ? 12.648 -16.448 -7.066 1.00 80.62 253 THR A CA 1
ATOM 2065 C C . THR A 1 253 ? 13.707 -15.747 -6.212 1.00 80.62 253 THR A C 1
ATOM 2067 O O . THR A 1 253 ? 13.684 -14.528 -6.055 1.00 80.62 253 THR A O 1
ATOM 2070 N N . GLY A 1 254 ? 14.672 -16.492 -5.664 1.00 72.81 254 GLY A N 1
ATOM 2071 C CA . GLY A 1 254 ? 15.782 -15.880 -4.925 1.00 72.81 254 GLY A CA 1
ATOM 2072 C C . GLY A 1 254 ? 16.490 -14.813 -5.771 1.00 72.81 254 GLY A C 1
ATOM 2073 O O . GLY A 1 254 ? 16.777 -15.054 -6.946 1.00 72.81 254 GLY A O 1
ATOM 2074 N N . GLY A 1 255 ? 16.769 -13.642 -5.185 1.00 71.62 255 GLY A N 1
ATOM 2075 C CA . GLY A 1 255 ? 17.272 -12.469 -5.916 1.00 71.62 255 GLY A CA 1
ATOM 2076 C C . GLY A 1 255 ? 18.516 -12.750 -6.765 1.00 71.62 255 GLY A C 1
ATOM 2077 O O . GLY A 1 255 ? 18.591 -12.301 -7.908 1.00 71.62 255 GLY A O 1
ATOM 2078 N N . ASP A 1 256 ? 19.433 -13.575 -6.258 1.00 71.44 256 ASP A N 1
ATOM 2079 C CA . ASP A 1 256 ? 20.656 -13.957 -6.971 1.00 71.44 256 ASP A CA 1
ATOM 2080 C C . ASP A 1 256 ? 20.361 -14.732 -8.260 1.00 71.44 256 ASP A C 1
ATOM 2082 O O . ASP A 1 256 ? 20.985 -14.490 -9.288 1.00 71.44 256 ASP A O 1
ATOM 2086 N N . GLN A 1 257 ? 19.349 -15.604 -8.258 1.00 74.94 257 GLN A N 1
ATOM 2087 C CA . GLN A 1 257 ? 18.981 -16.392 -9.439 1.00 74.94 257 GLN A CA 1
ATOM 2088 C C . GLN A 1 257 ? 18.379 -15.518 -10.543 1.00 74.94 257 GLN A C 1
ATOM 2090 O O . GLN A 1 257 ? 18.635 -15.750 -11.724 1.00 74.94 257 GLN A O 1
ATOM 2095 N N . ILE A 1 258 ? 17.593 -14.503 -10.169 1.00 75.06 258 ILE A N 1
ATOM 2096 C CA . ILE A 1 258 ? 17.021 -13.534 -11.114 1.00 75.06 258 ILE A CA 1
ATOM 2097 C C . ILE A 1 258 ? 18.139 -12.732 -11.772 1.00 75.06 258 ILE A C 1
ATOM 2099 O O . ILE A 1 258 ? 18.153 -12.561 -12.990 1.00 75.06 258 ILE A O 1
ATOM 2103 N N . VAL A 1 259 ? 19.084 -12.263 -10.958 1.00 76.50 259 VAL A N 1
ATOM 2104 C CA . VAL A 1 259 ? 20.232 -11.487 -11.420 1.00 76.50 259 VAL A CA 1
ATOM 2105 C C . VAL A 1 259 ? 21.112 -12.327 -12.347 1.00 76.50 259 VAL A C 1
ATOM 2107 O O . VAL A 1 259 ? 21.411 -11.878 -13.450 1.00 76.50 259 VAL A O 1
ATOM 2110 N N . SER A 1 260 ? 21.452 -13.565 -11.972 1.00 76.00 260 SER A N 1
ATOM 2111 C CA . SER A 1 260 ? 22.239 -14.463 -12.828 1.00 76.00 260 SER A CA 1
ATOM 2112 C C . SER A 1 260 ? 21.555 -14.763 -14.164 1.00 76.00 260 SER A C 1
ATOM 2114 O O . SER A 1 260 ? 22.214 -14.728 -15.199 1.00 76.00 260 SER A O 1
ATOM 2116 N N . ARG A 1 261 ? 20.237 -15.019 -14.178 1.00 74.44 261 ARG A N 1
ATOM 2117 C CA . ARG A 1 261 ? 19.489 -15.228 -15.433 1.00 74.44 261 ARG A CA 1
ATOM 2118 C C . ARG A 1 261 ? 19.532 -14.001 -16.335 1.00 74.44 261 ARG A C 1
ATOM 2120 O O . ARG A 1 261 ? 19.736 -14.138 -17.535 1.00 74.44 261 ARG A O 1
ATOM 2127 N N . PHE A 1 262 ? 19.374 -12.814 -15.757 1.00 76.31 262 PHE A N 1
ATOM 2128 C CA . PHE A 1 262 ? 19.417 -11.572 -16.518 1.00 76.31 262 PHE A CA 1
ATOM 2129 C C . PHE A 1 262 ? 20.797 -11.288 -17.113 1.00 76.31 262 PHE A C 1
ATOM 2131 O O . PHE A 1 262 ? 20.880 -10.954 -18.291 1.00 76.31 262 PHE A O 1
ATOM 2138 N N . TYR A 1 263 ? 21.874 -11.455 -16.342 1.00 78.94 263 TYR A N 1
ATOM 2139 C CA . TYR A 1 263 ? 23.234 -11.282 -16.863 1.00 78.94 263 TYR A CA 1
ATOM 2140 C C . TYR A 1 263 ? 23.546 -12.284 -17.982 1.00 78.94 263 TYR A C 1
ATOM 2142 O O . TYR A 1 263 ? 24.057 -11.892 -19.026 1.00 78.94 263 TYR A O 1
ATOM 2150 N N . ASN A 1 264 ? 23.124 -13.546 -17.840 1.00 74.81 264 ASN A N 1
ATOM 2151 C CA . ASN A 1 264 ? 23.273 -14.542 -18.907 1.00 74.81 264 ASN A CA 1
ATOM 2152 C C . ASN A 1 264 ? 22.522 -14.160 -20.196 1.00 74.81 264 ASN A C 1
ATOM 2154 O O . ASN A 1 264 ? 23.040 -14.393 -21.285 1.00 74.81 264 ASN A O 1
ATOM 2158 N N . LEU A 1 265 ? 21.321 -13.578 -20.086 1.00 71.88 265 LEU A N 1
ATOM 2159 C CA . LEU A 1 265 ? 20.538 -13.121 -21.241 1.00 71.88 265 LEU A CA 1
ATOM 2160 C C . LEU A 1 265 ? 21.166 -11.893 -21.910 1.00 71.88 265 LEU A C 1
ATOM 2162 O O . LEU A 1 265 ? 21.221 -11.802 -23.132 1.00 71.88 265 LEU A O 1
ATOM 2166 N N . THR A 1 266 ? 21.605 -10.933 -21.103 1.00 68.44 266 THR A N 1
ATOM 2167 C CA . THR A 1 266 ? 22.068 -9.629 -21.593 1.00 68.44 266 THR A CA 1
ATOM 2168 C C . THR A 1 266 ? 23.535 -9.609 -22.004 1.00 68.44 266 THR A C 1
ATOM 2170 O O . THR A 1 266 ? 23.950 -8.652 -22.648 1.00 68.44 266 THR A O 1
ATOM 2173 N N . GLN A 1 267 ? 24.303 -10.652 -21.663 1.00 66.88 267 GLN A N 1
ATOM 2174 C CA . GLN A 1 267 ? 25.762 -10.705 -21.833 1.00 66.88 267 GLN A CA 1
ATOM 2175 C C . GLN A 1 267 ? 26.483 -9.478 -21.234 1.00 66.88 267 GLN A C 1
ATOM 2177 O O . GLN A 1 267 ? 27.546 -9.085 -21.716 1.00 66.88 267 GLN A O 1
ATOM 2182 N N . LEU A 1 268 ? 25.879 -8.872 -20.203 1.00 58.22 268 LEU A N 1
ATOM 2183 C CA . LEU A 1 268 ? 26.428 -7.755 -19.426 1.00 58.22 268 LEU A CA 1
ATOM 2184 C C . LEU A 1 268 ? 27.379 -8.227 -18.324 1.00 58.22 268 LEU A C 1
ATOM 2186 O O . LEU A 1 268 ? 27.239 -9.383 -17.862 1.00 58.22 268 LEU A O 1
#

pLDDT: mean 89.45, std 9.04, range [55.12, 98.31]

Secondary structure (DSSP, 8-state):
-EEEE-TT--EEEEEEEEEEEEEEEEETTEEEEEEEEEEEEEEEE-TTS-HHHHHHHHHHHHHTT-EEEEEPPPTT-----HHHHHHHHHHHHHHHHHHHHHHHHHHHTTS-EEEES-SGGGTTSS-TTT--EEEEE----S----HHHHHHHHHPPTT-BPPPEEEE-SS-EEEEEEEES---TTS-TTTTEEEEEEEHHHHHHTSTT-HHHHHHHHHHHHHTB---TTSTTGGG-BHHHHHHHHHHHHHSPPHHHHHHHHHHHHT-

Sequence (268 aa):
MAWLQTVEGFPIPVRLSEIGAVLMCNTNRRLQREWHIVERVVTMVVEPFPWDEVESFAAALQAEGFRLLPCQKPKEGLTYDFQEMRKATQNRSMDEMIRLEKQALVRAGQVPILVDGRLDPRRGGFDEANTPVVGMIKGHHRNYLHDEGWRIYYNLQFGQRTPAFLLPQEHITVVSWYLRLDSTTSAMPDWGIVRLEIPEKFFRLQLQQDSTYIDALSRMVCEYRCKDKSYERASVSLYPIQRAEEILGATMTGGDQIVSRFYNLTQL

Radius of gyration: 21.26 Å; chains: 1; bounding box: 52×40×60 Å